Protein 3AV3 (pdb70)

Sequence (184 aa):
HKRLAVFASGSGTNFQAIVDAAKRGDLPARVALLVCDRPGAKVIERAARENVPAFVFSPKDYPSKAAFESEILRELKGRQIDWIALAGYRLIGPTLLSAYEGKIVNIHPSLLPAFPGKDAIGQAYRAGVSETGVTVHYVDEEGGDDTTGPVIAQRVVPIVPGEPIEALEERIHQVEHELYPTVLRLLG

Foldseek 3Di:
DAEEEEEAEALCPLVVLQLVCVVVPNAPYHHAEYEYQHPPHNNVVVCVVSVHHYDYHHCVVAPDLLGVVVVVVVVCVVSPHQAYEYEHHPDDDPSVCVVRPVRYKYKDQFDPVPQDDPPSLVVCVVVPDQKTWMWIAHQHPDRGHGTQDIDIGTDDPPDDSVVRVVRRSVVSSVPPNNSNSCPD

Organism: Geobacillus kaustophilus (strain HTA426) (NCBI:txid235909)

Radius of gyration: 16.19 Å; Cα contacts (8 Å, |Δi|>4): 359; chains: 1; bounding box: 44×38×38 Å

Secondary structure (DSSP, 8-state):
--EEEEE--SS-HHHHHHHHHHHTT---SEEEEEEESSTT-HHHHHHHHTT--EEE--GGGSSSHHHHHHHHHHHHHHTT--EEEES------HHHHHHTTT-EEEEESS-TTSS-STTHHHHHHHHT-SEEEEEEEE------SPEEEEEEEE--TT--HHHHHHHHHHHHHHHHHHHH----

Structure (mmCIF, N/CA/C/O backbone):
data_3AV3
#
_entry.id   3AV3
#
_cell.length_a   51.861
_cell.length_b   117.408
_cell.length_c   67.251
_cell.angle_alpha   90.00
_cell.angle_beta   90.00
_cell.angle_gamma   90.00
#
_symmetry.space_group_name_H-M   'C 2 2 21'
#
loop_
_entity.id
_entity.type
_entity.pdbx_description
1 polymer 'Phosphoribosylglycinamide formyltransferase'
2 non-polymer 'MAGNESIUM ION'
3 water water
#
loop_
_atom_site.group_PDB
_atom_site.id
_atom_site.type_symbol
_atom_site.label_atom_id
_atom_site.label_alt_id
_atom_site.label_comp_id
_atom_site.label_asym_id
_atom_site.label_entity_id
_atom_site.label_seq_id
_atom_site.pdbx_PDB_ins_code
_atom_site.Cartn_x
_atom_site.Cartn_y
_atom_site.Cartn_z
_atom_site.occupancy
_atom_site.B_iso_or_equiv
_atom_site.auth_seq_id
_atom_site.auth_comp_id
_atom_site.auth_asym_id
_atom_site.auth_atom_id
_atom_site.pdbx_PDB_model_num
ATOM 1 N N . HIS A 1 2 ? 55.311 55.998 19.992 1.00 40.72 0 HIS A N 1
ATOM 2 C CA . HIS A 1 2 ? 54.913 54.561 20.029 1.00 40.10 0 HIS A CA 1
ATOM 3 C C . HIS A 1 2 ? 53.603 54.337 20.776 1.00 37.66 0 HIS A C 1
ATOM 4 O O . HIS A 1 2 ? 53.585 54.212 22.000 1.00 38.04 0 HIS A O 1
ATOM 19 N N . LYS A 1 4 ? 50.531 52.702 22.498 1.00 21.44 2 LYS A N 1
ATOM 20 C CA . LYS A 1 4 ? 50.466 51.465 23.274 1.00 17.83 2 LYS A CA 1
ATOM 21 C C . LYS A 1 4 ? 49.566 50.447 22.580 1.00 14.45 2 LYS A C 1
ATOM 22 O O . LYS A 1 4 ? 48.540 50.808 22.001 1.00 14.87 2 LYS A O 1
ATOM 28 N N . ARG A 1 5 ? 49.959 49.177 22.637 1.00 13.19 3 ARG A N 1
ATOM 29 C CA . ARG A 1 5 ? 49.185 48.110 22.016 1.00 10.17 3 ARG A CA 1
ATOM 30 C C . ARG A 1 5 ? 48.443 47.332 23.096 1.00 9.68 3 ARG A C 1
ATOM 31 O O . ARG A 1 5 ? 49.043 46.813 24.035 1.00 10.85 3 ARG A O 1
ATOM 39 N N . LEU A 1 6 ? 47.124 47.272 22.948 1.00 10.93 4 LEU A N 1
ATOM 40 C CA . LEU A 1 6 ? 46.250 46.623 23.918 1.00 10.16 4 LEU A CA 1
ATOM 41 C C . LEU A 1 6 ? 45.671 45.283 23.497 1.00 8.69 4 LEU A C 1
ATOM 42 O O . LEU A 1 6 ? 45.207 45.124 22.371 1.00 10.75 4 LEU A O 1
ATOM 47 N N . ALA A 1 7 ? 45.683 44.330 24.424 1.00 9.38 5 ALA A N 1
ATOM 48 C CA . ALA A 1 7 ? 45.089 43.022 24.194 1.00 8.04 5 ALA A CA 1
ATOM 49 C C . ALA A 1 7 ? 43.878 43.005 25.123 1.00 10.38 5 ALA A C 1
ATOM 50 O O . ALA A 1 7 ? 43.981 43.383 26.293 1.00 11.66 5 ALA A O 1
ATOM 52 N N . VAL A 1 8 ? 42.731 42.604 24.592 1.00 8.40 6 VAL A N 1
ATOM 53 C CA . VAL A 1 8 ? 41.508 42.530 25.379 1.00 9.55 6 VAL A CA 1
ATOM 54 C C . VAL A 1 8 ? 41.169 41.058 25.575 1.00 9.29 6 VAL A C 1
ATOM 55 O O . VAL A 1 8 ? 41.100 40.305 24.605 1.00 10.52 6 VAL A O 1
ATOM 59 N N . PHE A 1 9 ? 40.988 40.649 26.829 1.00 8.86 7 PHE A N 1
ATOM 60 C CA . PHE A 1 9 ? 40.635 39.265 27.162 1.00 9.83 7 PHE A CA 1
ATOM 61 C C . PHE A 1 9 ? 39.124 39.252 27.388 1.00 10.87 7 PHE A C 1
ATOM 62 O O . PHE A 1 9 ? 38.625 40.022 28.204 1.00 12.26 7 PHE A O 1
ATOM 70 N N . ALA A 1 10 ? 38.401 38.391 26.674 1.00 9.95 8 ALA A N 1
ATOM 71 C CA . ALA A 1 10 ? 36.945 38.315 26.823 1.00 10.88 8 ALA A CA 1
ATOM 72 C C . ALA A 1 10 ? 36.441 36.901 26.557 1.00 12.02 8 ALA A C 1
ATOM 73 O O . ALA A 1 10 ? 36.976 36.197 25.701 1.00 11.67 8 ALA A O 1
ATOM 75 N N . SER A 1 11 ? 35.392 36.499 27.272 1.00 11.68 9 SER A N 1
ATOM 76 C CA . SER A 1 11 ? 34.851 35.148 27.138 1.00 13.84 9 SER A CA 1
ATOM 77 C C . SER A 1 11 ? 33.417 35.058 26.631 1.00 13.66 9 SER A C 1
ATOM 78 O O . SER A 1 11 ? 32.938 33.959 26.344 1.00 17.61 9 SER A O 1
ATOM 81 N N . GLY A 1 12 ? 32.727 36.189 26.518 1.00 13.24 10 GLY A N 1
ATOM 82 C CA . GLY A 1 12 ? 31.334 36.130 26.096 1.00 14.09 10 GLY A CA 1
ATOM 83 C C . GLY A 1 12 ? 30.840 36.926 24.903 1.00 14.75 10 GLY A C 1
ATOM 84 O O . GLY A 1 12 ? 31.442 36.910 23.830 1.00 14.90 10 GLY A O 1
ATOM 85 N N . SER A 1 13 ? 29.718 37.613 25.106 1.00 14.99 11 SER A N 1
ATOM 86 C CA . SER A 1 13 ? 29.069 38.418 24.072 1.00 16.61 11 SER A CA 1
ATOM 87 C C . SER A 1 13 ? 29.980 39.467 23.448 1.00 15.75 11 SER A C 1
ATOM 88 O O . SER A 1 13 ? 29.800 39.838 22.286 1.00 15.36 11 SER A O 1
ATOM 91 N N . GLY A 1 14 ? 30.943 39.949 24.230 1.00 15.15 12 GLY A N 1
ATOM 92 C CA . GLY A 1 14 ? 31.885 40.936 23.734 1.00 14.61 12 GLY A CA 1
ATOM 93 C C . GLY A 1 14 ? 31.392 42.369 23.637 1.00 13.99 12 GLY A C 1
ATOM 94 O O . GLY A 1 14 ? 31.929 43.150 22.856 1.00 12.37 12 GLY A O 1
ATOM 95 N N . THR A 1 15 ? 30.386 42.738 24.423 1.00 14.14 13 THR A N 1
ATOM 96 C CA . THR A 1 15 ? 29.886 44.104 24.349 1.00 14.34 13 THR A CA 1
ATOM 97 C C . THR A 1 15 ? 30.906 45.126 24.844 1.00 13.81 13 THR A C 1
ATOM 98 O O . THR A 1 15 ? 30.991 46.228 24.303 1.00 12.83 13 THR A O 1
ATOM 102 N N . ASN A 1 16 ? 31.681 44.775 25.866 1.00 14.66 14 ASN A N 1
ATOM 103 C CA . ASN A 1 16 ? 32.695 45.702 26.360 1.00 14.71 14 ASN A CA 1
ATOM 104 C C . ASN A 1 16 ? 33.809 45.815 25.323 1.00 13.60 14 ASN A C 1
ATOM 105 O O . ASN A 1 16 ? 34.360 46.894 25.101 1.00 13.10 14 ASN A O 1
ATOM 110 N N . PHE A 1 17 ? 34.135 44.696 24.686 1.00 13.15 15 PHE A N 1
ATOM 111 C CA . PHE A 1 17 ? 35.155 44.685 23.639 1.00 13.40 15 PHE A CA 1
ATOM 112 C C . PHE A 1 17 ? 34.704 45.641 22.531 1.00 12.02 15 PHE A C 1
ATOM 113 O O . PHE A 1 17 ? 35.483 46.449 22.027 1.00 11.69 15 PHE A O 1
ATOM 121 N N . GLN A 1 18 ? 33.430 45.553 22.165 1.00 12.51 16 GLN A N 1
ATOM 122 C CA . GLN A 1 18 ? 32.888 46.407 21.118 1.00 13.60 16 GLN A CA 1
ATOM 123 C C . GLN A 1 18 ? 33.003 47.885 21.483 1.00 13.72 16 GLN A C 1
ATOM 124 O O . GLN A 1 18 ? 33.369 48.709 20.647 1.00 15.25 16 GLN A O 1
ATOM 130 N N . ALA A 1 19 ? 32.686 48.222 22.731 1.00 13.10 17 ALA A N 1
ATOM 131 C CA . ALA A 1 19 ? 32.756 49.610 23.177 1.00 13.40 17 ALA A CA 1
ATOM 132 C C . ALA A 1 19 ? 34.169 50.160 23.041 1.00 12.76 17 ALA A C 1
ATOM 133 O O . ALA A 1 19 ? 34.361 51.315 22.667 1.00 13.43 17 ALA A O 1
ATOM 135 N N . ILE A 1 20 ? 35.156 49.324 23.347 1.00 12.33 18 ILE A N 1
ATOM 136 C CA . ILE A 1 20 ? 36.550 49.725 23.258 1.00 11.74 18 ILE A CA 1
ATOM 137 C C . ILE A 1 20 ? 36.940 49.913 21.794 1.00 12.96 18 ILE A C 1
ATOM 138 O O . ILE A 1 20 ? 37.581 50.898 21.439 1.00 14.08 18 ILE A O 1
ATOM 143 N N . VAL A 1 21 ? 36.528 48.975 20.946 1.00 14.46 19 VAL A N 1
ATOM 144 C CA . VAL A 1 21 ? 36.823 49.059 19.520 1.00 16.41 19 VAL A CA 1
ATOM 145 C C . VAL A 1 21 ? 36.158 50.287 18.901 1.00 15.99 19 VAL A C 1
ATOM 146 O O . VAL A 1 21 ? 36.774 50.997 18.103 1.00 17.75 19 VAL A O 1
ATOM 150 N N . ASP A 1 22 ? 34.903 50.541 19.270 1.00 16.36 20 ASP A N 1
ATOM 151 C CA . ASP A 1 22 ? 34.182 51.692 18.734 1.00 17.49 20 ASP A CA 1
ATOM 152 C C . ASP A 1 22 ? 34.851 53.010 19.109 1.00 17.86 20 ASP A C 1
ATOM 153 O O . ASP A 1 22 ? 34.913 53.934 18.299 1.00 18.50 20 ASP A O 1
ATOM 158 N N . ALA A 1 23 ? 35.351 53.095 20.338 1.00 16.98 21 ALA A N 1
ATOM 159 C CA . ALA A 1 23 ? 36.010 54.313 20.800 1.00 16.53 21 ALA A CA 1
ATOM 160 C C . ALA A 1 23 ? 37.281 54.565 19.997 1.00 17.10 21 ALA A C 1
ATOM 161 O O . ALA A 1 23 ? 37.570 55.699 19.617 1.00 17.37 21 ALA A O 1
ATOM 163 N N . ALA A 1 24 ? 38.038 53.505 19.737 1.00 17.23 22 ALA A N 1
ATOM 164 C CA . ALA A 1 24 ? 39.266 53.635 18.967 1.00 19.21 22 ALA A CA 1
ATOM 165 C C . ALA A 1 24 ? 38.929 54.058 17.543 1.00 20.02 22 ALA A C 1
ATOM 166 O O . ALA A 1 24 ? 39.593 54.919 16.966 1.00 20.13 22 ALA A O 1
ATOM 168 N N . LYS A 1 25 ? 37.884 53.454 16.986 1.00 21.22 23 LYS A N 1
ATOM 169 C CA . LYS A 1 25 ? 37.459 53.755 15.623 1.00 23.80 23 LYS A CA 1
ATOM 170 C C . LYS A 1 25 ? 37.051 55.208 15.415 1.00 24.57 23 LYS A C 1
ATOM 171 O O . LYS A 1 25 ? 37.321 55.783 14.360 1.00 24.85 23 LYS A O 1
ATOM 177 N N . ARG A 1 26 ? 36.404 55.807 16.410 1.00 23.01 24 ARG A N 1
ATOM 178 C CA . ARG A 1 26 ? 35.976 57.193 16.275 1.00 23.75 24 ARG A CA 1
ATOM 179 C C . ARG A 1 26 ? 37.069 58.185 16.666 1.00 23.16 24 ARG A C 1
ATOM 180 O O . ARG A 1 26 ? 36.840 59.395 16.693 1.00 24.14 24 ARG A O 1
ATOM 188 N N . GLY A 1 27 ? 38.254 57.663 16.964 1.00 22.27 25 GLY A N 1
ATOM 189 C CA . GLY A 1 27 ? 39.378 58.508 17.325 1.00 22.30 25 GLY A CA 1
ATOM 190 C C . GLY A 1 27 ? 39.448 58.951 18.773 1.00 22.06 25 GLY A C 1
ATOM 191 O O . GLY A 1 27 ? 40.127 59.932 19.088 1.00 21.51 25 GLY A O 1
ATOM 192 N N . ASP A 1 28 ? 38.763 58.234 19.658 1.00 19.93 26 ASP A N 1
ATOM 193 C CA . ASP A 1 28 ? 38.766 58.589 21.073 1.00 20.55 26 ASP A CA 1
ATOM 194 C C . ASP A 1 28 ? 39.607 57.658 21.946 1.00 21.30 26 ASP A C 1
ATOM 195 O O . ASP A 1 28 ? 39.512 57.699 23.172 1.00 21.73 26 ASP A O 1
ATOM 200 N N . LEU A 1 29 ? 40.431 56.821 21.321 1.00 21.74 27 LEU A N 1
ATOM 201 C CA . LEU A 1 29 ? 41.290 55.906 22.071 1.00 23.33 27 LEU A CA 1
ATOM 202 C C . LEU A 1 29 ? 42.679 55.875 21.447 1.00 23.94 27 LEU A C 1
ATOM 203 O O . LEU A 1 29 ? 42.912 55.171 20.468 1.00 24.92 27 LEU A O 1
ATOM 208 N N . PRO A 1 30 ? 43.621 56.644 22.015 1.00 23.74 28 PRO A N 1
ATOM 209 C CA . PRO A 1 30 ? 45.006 56.739 21.544 1.00 24.38 28 PRO A CA 1
ATOM 210 C C . PRO A 1 30 ? 45.828 55.471 21.751 1.00 23.00 28 PRO A C 1
ATOM 211 O O . PRO A 1 30 ? 46.986 55.534 22.159 1.00 25.00 28 PRO A O 1
ATOM 215 N N . ALA A 1 31 ? 45.221 54.324 21.471 1.00 21.37 29 ALA A N 1
ATOM 216 C CA . ALA A 1 31 ? 45.898 53.042 21.611 1.00 18.76 29 ALA A CA 1
ATOM 217 C C . ALA A 1 31 ? 45.390 52.098 20.532 1.00 16.73 29 ALA A C 1
ATOM 218 O O . ALA A 1 31 ? 44.322 52.309 19.959 1.00 18.26 29 ALA A O 1
ATOM 220 N N . ARG A 1 32 ? 46.161 51.056 20.252 1.00 14.74 30 ARG A N 1
ATOM 221 C CA . ARG A 1 32 ? 45.782 50.088 19.231 1.00 13.57 30 ARG A CA 1
ATOM 222 C C . ARG A 1 32 ? 45.121 48.878 19.872 1.00 12.59 30 ARG A C 1
ATOM 223 O O . ARG A 1 32 ? 45.701 48.260 20.760 1.00 14.00 30 ARG A O 1
ATOM 231 N N . VAL A 1 33 ? 43.901 48.556 19.452 1.00 12.93 31 VAL A N 1
ATOM 232 C CA . VAL A 1 33 ? 43.241 47.360 19.966 1.00 12.96 31 VAL A CA 1
ATOM 233 C C . VAL A 1 33 ? 43.894 46.322 19.066 1.00 13.61 31 VAL A C 1
ATOM 234 O O . VAL A 1 33 ? 43.448 46.067 17.945 1.00 14.52 31 VAL A O 1
ATOM 238 N N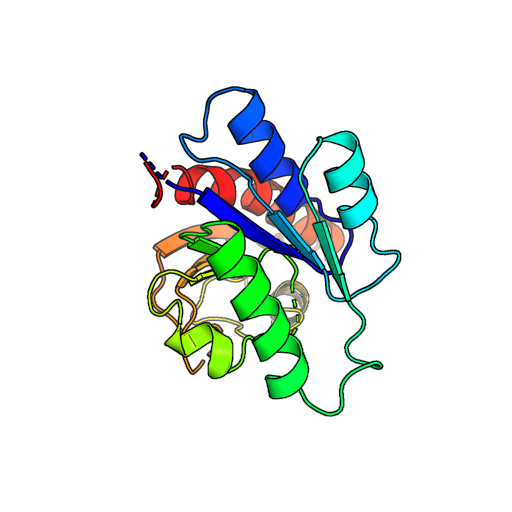 . ALA A 1 34 ? 44.975 45.746 19.573 1.00 12.45 32 ALA A N 1
ATOM 239 C CA . ALA A 1 34 ? 45.791 44.806 18.816 1.00 11.17 32 ALA A CA 1
ATOM 240 C C . ALA A 1 34 ? 45.473 43.326 18.898 1.00 10.79 32 ALA A C 1
ATOM 241 O O . ALA A 1 34 ? 45.918 42.549 18.045 1.00 10.98 32 ALA A O 1
ATOM 243 N N . LEU A 1 35 ? 44.712 42.918 19.903 1.00 9.90 33 LEU A N 1
ATOM 244 C CA . LEU A 1 35 ? 44.435 41.503 20.043 1.00 9.51 33 LEU A CA 1
ATOM 245 C C . LEU A 1 35 ? 43.275 41.173 20.963 1.00 9.92 33 LEU A C 1
ATOM 246 O O . LEU A 1 35 ? 43.030 41.870 21.943 1.00 11.07 33 LEU A O 1
ATOM 251 N N . LEU A 1 36 ? 42.562 40.106 20.617 1.00 10.55 34 LEU A N 1
ATOM 252 C CA . LEU A 1 36 ? 41.479 39.589 21.439 1.00 10.82 34 LEU A CA 1
ATOM 253 C C . LEU A 1 36 ? 41.954 38.213 21.876 1.00 10.64 34 LEU A C 1
ATOM 254 O O . LEU A 1 36 ? 42.380 37.412 21.044 1.00 12.26 34 LEU A O 1
ATOM 259 N N . VAL A 1 37 ? 41.919 37.956 23.178 1.00 9.27 35 VAL A N 1
ATOM 260 C CA . VAL A 1 37 ? 42.278 36.645 23.701 1.00 9.63 35 VAL A CA 1
ATOM 261 C C . VAL A 1 37 ? 40.958 36.100 24.224 1.00 10.49 35 VAL A C 1
ATOM 262 O O . VAL A 1 37 ? 40.307 36.732 25.053 1.00 10.22 35 VAL A O 1
ATOM 266 N N . CYS A 1 38 ? 40.553 34.941 23.721 1.00 9.33 36 CYS A N 1
ATOM 267 C CA . CYS A 1 38 ? 39.287 34.351 24.134 1.00 10.89 36 CYS A CA 1
ATOM 268 C C . CYS A 1 38 ? 39.477 32.890 24.503 1.00 12.33 36 CYS A C 1
ATOM 269 O O . CYS A 1 38 ? 40.057 32.121 23.734 1.00 10.63 36 CYS A O 1
ATOM 272 N N . ASP A 1 39 ? 38.969 32.524 25.679 1.00 11.65 37 ASP A N 1
ATOM 273 C CA . ASP A 1 39 ? 39.070 31.171 26.218 1.00 12.72 37 ASP A CA 1
ATOM 274 C C . ASP A 1 39 ? 37.822 30.334 25.974 1.00 13.21 37 ASP A C 1
ATOM 275 O O . ASP A 1 39 ? 37.664 29.259 26.560 1.00 13.77 37 ASP A O 1
ATOM 280 N N . ARG A 1 40 ? 36.931 30.822 25.122 1.00 14.03 38 ARG A N 1
ATOM 281 C CA . ARG A 1 40 ? 35.704 30.090 24.846 1.00 15.13 38 ARG A CA 1
ATOM 282 C C . ARG A 1 40 ? 35.365 30.089 23.363 1.00 15.66 38 ARG A C 1
ATOM 283 O O . ARG A 1 40 ? 34.713 31.005 22.865 1.00 14.10 38 ARG A O 1
ATOM 291 N N . PRO A 1 41 ? 35.824 29.064 22.631 1.00 15.42 39 PRO A N 1
ATOM 292 C CA . PRO A 1 41 ? 35.527 28.997 21.199 1.00 17.25 39 PRO A CA 1
ATOM 293 C C . PRO A 1 41 ? 34.020 29.119 20.987 1.00 17.96 39 PRO A C 1
ATOM 294 O O . PRO A 1 41 ? 33.235 28.567 21.755 1.00 19.23 39 PRO A O 1
ATOM 298 N N . GLY A 1 42 ? 33.619 29.856 19.960 1.00 19.21 40 GLY A N 1
ATOM 299 C CA . GLY A 1 42 ? 32.203 30.021 19.697 1.00 20.50 40 GLY A CA 1
ATOM 300 C C . GLY A 1 42 ? 31.616 31.267 20.334 1.00 18.90 40 GLY A C 1
ATOM 301 O O . GLY A 1 42 ? 30.489 31.645 20.026 1.00 19.44 40 GLY A O 1
ATOM 302 N N . ALA A 1 43 ? 32.370 31.902 21.227 1.00 16.68 41 ALA A N 1
ATOM 303 C CA . ALA A 1 43 ? 31.903 33.117 21.884 1.00 15.45 41 ALA A CA 1
ATOM 304 C C . ALA A 1 43 ? 31.658 34.181 20.825 1.00 15.02 41 ALA A C 1
ATOM 305 O O . ALA A 1 43 ? 32.422 34.301 19.868 1.00 15.30 41 ALA A O 1
ATOM 307 N N . LYS A 1 44 ? 30.596 34.962 21.003 1.00 15.08 42 LYS A N 1
ATOM 308 C CA . LYS A 1 44 ? 30.253 36.002 20.042 1.00 15.60 42 LYS A CA 1
ATOM 309 C C . LYS A 1 44 ? 31.338 37.059 19.872 1.00 14.48 42 LYS A C 1
ATOM 310 O O . LYS A 1 44 ? 31.456 37.667 18.807 1.00 12.39 42 LYS A O 1
ATOM 316 N N . VAL A 1 45 ? 32.131 37.283 20.915 1.00 12.47 43 VAL A N 1
ATOM 317 C CA . VAL A 1 45 ? 33.186 38.288 20.832 1.00 11.60 43 VAL A CA 1
ATOM 318 C C . VAL A 1 45 ? 34.195 37.950 19.734 1.00 11.43 43 VAL A C 1
ATOM 319 O O . VAL A 1 45 ? 34.839 38.838 19.182 1.00 12.82 43 VAL A O 1
ATOM 323 N N . ILE A 1 46 ? 34.321 36.668 19.406 1.00 11.82 44 ILE A N 1
ATOM 324 C CA . ILE A 1 46 ? 35.254 36.253 18.362 1.00 13.01 44 ILE A CA 1
ATOM 325 C C . ILE A 1 46 ? 34.792 36.796 17.011 1.00 13.58 44 ILE A C 1
ATOM 326 O O . ILE A 1 46 ? 35.600 37.274 16.212 1.00 13.17 44 ILE A O 1
ATOM 331 N N . GLU A 1 47 ? 33.486 36.732 16.769 1.00 14.76 45 GLU A N 1
ATOM 332 C CA . GLU A 1 47 ? 32.908 37.229 15.527 1.00 16.71 45 GLU A CA 1
ATOM 333 C C . GLU A 1 47 ? 33.104 38.738 15.436 1.00 15.39 45 GLU A C 1
ATOM 334 O O . GLU A 1 47 ? 33.328 39.278 14.353 1.00 14.28 45 GLU A O 1
ATOM 340 N N . ARG A 1 48 ? 33.017 39.417 16.577 1.00 14.55 46 ARG A N 1
ATOM 341 C CA . ARG A 1 48 ? 33.201 40.862 16.611 1.00 13.67 46 ARG A CA 1
ATOM 342 C C . ARG A 1 48 ? 34.617 41.218 16.188 1.00 14.35 46 ARG A C 1
ATOM 343 O O . ARG A 1 48 ? 34.822 42.122 15.380 1.00 13.48 46 ARG A O 1
ATOM 351 N N . ALA A 1 49 ? 35.597 40.510 16.742 1.00 13.31 47 ALA A N 1
ATOM 352 C CA . ALA A 1 49 ? 36.990 40.766 16.400 1.00 11.90 47 ALA A CA 1
ATOM 353 C C . ALA A 1 49 ? 37.203 40.605 14.898 1.00 13.48 47 ALA A C 1
ATOM 354 O O . ALA A 1 49 ? 37.854 41.434 14.267 1.00 14.16 47 ALA A O 1
ATOM 356 N N . ALA A 1 50 ? 36.649 39.538 14.332 1.00 14.87 48 ALA A N 1
ATOM 357 C CA . ALA A 1 50 ? 36.787 39.274 12.901 1.00 15.54 48 ALA A CA 1
ATOM 358 C C . ALA A 1 50 ? 36.190 40.411 12.076 1.00 17.16 48 ALA A C 1
ATOM 359 O O . ALA A 1 50 ? 36.794 40.878 11.111 1.00 18.22 48 ALA A O 1
ATOM 361 N N . ARG A 1 51 ? 35.001 40.857 12.465 1.00 17.47 49 ARG A N 1
ATOM 362 C CA . ARG A 1 51 ? 34.333 41.939 11.753 1.00 19.74 49 ARG A CA 1
ATOM 363 C C . ARG A 1 51 ? 35.117 43.242 11.869 1.00 18.07 49 ARG A C 1
ATOM 364 O O . ARG A 1 51 ? 35.169 44.033 10.925 1.00 18.11 49 ARG A O 1
ATOM 372 N N . GLU A 1 52 ? 35.734 43.455 13.028 1.00 15.59 50 GLU A N 1
ATOM 373 C CA . GLU A 1 52 ? 36.492 44.678 13.284 1.00 15.67 50 GLU A CA 1
ATOM 374 C C . GLU A 1 52 ? 37.966 44.595 12.886 1.00 14.11 50 GLU A C 1
ATOM 375 O O . GLU A 1 52 ? 38.736 45.521 13.142 1.00 14.64 50 GLU A O 1
ATOM 381 N N . ASN A 1 53 ? 38.350 43.487 12.262 1.00 14.79 51 ASN A N 1
ATOM 382 C CA . ASN A 1 53 ? 39.723 43.280 11.820 1.00 15.59 51 ASN A CA 1
ATOM 383 C C . ASN A 1 53 ? 40.713 43.367 12.978 1.00 14.93 51 ASN A C 1
ATOM 384 O O . ASN A 1 53 ? 41.766 43.987 12.872 1.00 16.36 51 ASN A O 1
ATOM 389 N N . VAL A 1 54 ? 40.349 42.746 14.094 1.00 13.19 52 VAL A N 1
ATOM 390 C CA . VAL A 1 54 ? 41.215 42.706 15.267 1.00 12.59 52 VAL A CA 1
ATOM 391 C C . VAL A 1 54 ? 41.686 41.261 15.403 1.00 11.42 52 VAL A C 1
ATOM 392 O O . VAL A 1 54 ? 40.868 40.349 15.535 1.00 10.69 52 VAL A O 1
ATOM 396 N N . PRO A 1 55 ? 43.011 41.030 15.363 1.00 10.96 53 PRO A N 1
ATOM 397 C CA . PRO A 1 55 ? 43.533 39.666 15.487 1.00 11.72 53 PRO A CA 1
ATOM 398 C C . PRO A 1 55 ? 43.002 38.992 16.741 1.00 11.82 53 PRO A C 1
ATOM 399 O O . PRO A 1 55 ? 42.784 39.648 17.762 1.00 10.92 53 PRO A O 1
ATOM 403 N N . ALA A 1 56 ? 42.799 37.684 16.670 1.00 11.64 54 ALA A N 1
ATOM 404 C CA . ALA A 1 56 ? 42.299 36.958 17.825 1.00 12.40 54 ALA A CA 1
ATOM 405 C C . ALA A 1 56 ? 43.064 35.676 18.10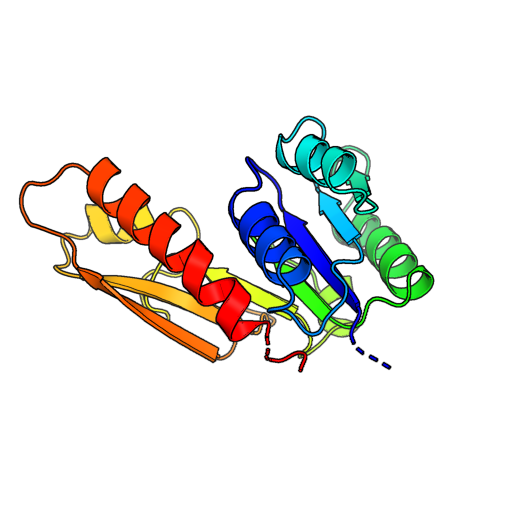3 1.00 12.84 54 ALA A C 1
ATOM 406 O O . ALA A 1 56 ? 43.456 34.956 17.183 1.00 12.96 54 ALA A O 1
ATOM 408 N N . PHE A 1 57 ? 43.295 35.412 19.384 1.00 11.19 55 PHE A N 1
ATOM 409 C CA . PHE A 1 57 ? 43.950 34.184 19.804 1.00 10.57 55 PHE A CA 1
ATOM 410 C C . PHE A 1 57 ? 42.860 33.481 20.589 1.00 11.54 55 PHE A C 1
ATOM 411 O O . PHE A 1 57 ? 42.475 33.924 21.677 1.00 10.82 55 PHE A O 1
ATOM 419 N N . VAL A 1 58 ? 42.343 32.403 20.013 1.00 11.64 56 VAL A N 1
ATOM 420 C CA . VAL A 1 58 ? 41.270 31.637 20.628 1.00 12.13 56 VAL A CA 1
ATOM 421 C C . VAL A 1 58 ? 41.787 30.272 21.047 1.00 12.10 56 VAL A C 1
ATOM 422 O O . VAL A 1 58 ? 42.447 29.583 20.271 1.00 14.41 56 VAL A O 1
ATOM 426 N N . PHE A 1 59 ? 41.479 29.881 22.276 1.00 12.26 57 PHE A N 1
ATOM 427 C CA . PHE A 1 59 ? 41.926 28.595 22.782 1.00 12.02 57 PHE A CA 1
ATOM 428 C C . PHE A 1 59 ? 40.893 28.011 23.726 1.00 11.44 57 PHE A C 1
ATOM 429 O O . PHE A 1 59 ? 40.015 28.715 24.224 1.00 12.90 57 PHE A O 1
ATOM 437 N N . SER A 1 60 ? 41.011 26.712 23.962 1.00 13.86 58 SER A N 1
ATOM 438 C CA . SER A 1 60 ? 40.126 26.016 24.880 1.00 14.26 58 SER A CA 1
ATOM 439 C C . SER A 1 60 ? 40.985 25.496 26.021 1.00 14.67 58 SER A C 1
ATOM 440 O O . SER A 1 60 ? 41.980 24.811 25.791 1.00 12.58 58 SER A O 1
ATOM 443 N N . PRO A 1 61 ? 40.627 25.834 27.267 1.00 13.52 59 PRO A N 1
ATOM 444 C CA . PRO A 1 61 ? 41.399 25.367 28.418 1.00 14.02 59 PRO A CA 1
ATOM 445 C C . PRO A 1 61 ? 41.469 23.842 28.444 1.00 14.73 59 PRO A C 1
ATOM 446 O O . PRO A 1 61 ? 42.389 23.265 29.027 1.00 15.88 59 PRO A O 1
ATOM 450 N N . LYS A 1 62 ? 40.496 23.199 27.799 1.00 14.74 60 LYS A N 1
ATOM 451 C CA . LYS A 1 62 ? 40.427 21.740 27.747 1.00 15.48 60 LYS A CA 1
ATOM 452 C C . LYS A 1 62 ? 41.563 21.093 26.961 1.00 14.82 60 LYS A C 1
ATOM 453 O O . LYS A 1 62 ? 41.773 19.884 27.061 1.00 14.24 60 LYS A O 1
ATOM 459 N N . ASP A 1 63 ? 42.284 21.890 26.175 1.00 14.03 61 ASP A N 1
ATOM 460 C CA . ASP A 1 63 ? 43.398 21.374 25.377 1.00 13.09 61 ASP A CA 1
ATOM 461 C C . ASP A 1 63 ? 44.730 21.528 26.099 1.00 12.85 61 ASP A C 1
ATOM 462 O O . ASP A 1 63 ? 45.786 21.281 25.518 1.00 12.54 61 ASP A O 1
ATOM 467 N N . TYR A 1 64 ? 44.676 21.943 27.360 1.00 12.35 62 TYR A N 1
ATOM 468 C CA . TYR A 1 64 ? 45.881 22.149 28.156 1.00 12.45 62 TYR A CA 1
ATOM 469 C C . TYR A 1 64 ? 45.758 21.474 29.510 1.00 13.84 62 TYR A C 1
ATOM 470 O O . TYR A 1 64 ? 44.672 21.416 30.088 1.00 14.00 62 TYR A O 1
ATOM 479 N N . PRO A 1 65 ? 46.878 20.954 30.039 1.00 12.97 63 PRO A N 1
ATOM 480 C CA . PRO A 1 65 ? 46.858 20.283 31.341 1.00 14.10 63 PRO A CA 1
ATOM 481 C C . PRO A 1 65 ? 46.759 21.224 32.536 1.00 15.70 63 PRO A C 1
ATOM 482 O O . PRO A 1 65 ? 46.374 20.806 33.628 1.00 16.19 63 PRO A O 1
ATOM 486 N N . SER A 1 66 ? 47.090 22.496 32.334 1.00 13.43 64 SER A N 1
ATOM 487 C CA . SER A 1 66 ? 47.037 23.454 33.428 1.00 13.88 64 SER A CA 1
ATOM 488 C C . SER A 1 66 ? 46.886 24.886 32.941 1.00 14.25 64 SER A C 1
ATOM 489 O O . SER A 1 66 ? 47.048 25.174 31.754 1.00 13.36 64 SER A O 1
ATOM 492 N N . LYS A 1 67 ? 46.575 25.785 33.867 1.00 14.17 65 LYS A N 1
ATOM 493 C CA . LYS A 1 67 ? 46.441 27.190 33.521 1.00 13.07 65 LYS A CA 1
ATOM 494 C C . LYS A 1 67 ? 47.813 27.700 33.097 1.00 13.40 65 LYS A C 1
ATOM 495 O O . LYS A 1 67 ? 47.931 28.483 32.156 1.00 14.28 65 LYS A O 1
ATOM 501 N N . ALA A 1 68 ? 48.854 27.246 33.788 1.00 13.10 66 ALA A N 1
ATOM 502 C CA . ALA A 1 68 ? 50.212 27.665 33.458 1.00 14.13 66 ALA A CA 1
ATOM 503 C C . ALA A 1 68 ? 50.530 27.278 32.016 1.00 14.12 66 ALA A C 1
ATOM 504 O O . ALA A 1 68 ? 51.182 28.028 31.285 1.00 13.09 66 ALA A O 1
ATOM 506 N N . ALA A 1 69 ? 50.057 26.104 31.613 1.00 13.97 67 ALA A N 1
ATOM 507 C CA . ALA A 1 69 ? 50.301 25.616 30.264 1.00 13.57 67 ALA A CA 1
ATOM 508 C C . ALA A 1 69 ? 49.699 26.537 29.210 1.00 13.42 67 ALA A C 1
ATOM 509 O O . ALA A 1 69 ? 50.380 26.899 28.252 1.00 11.95 67 ALA A O 1
ATOM 511 N N . PHE A 1 70 ? 48.434 26.929 29.357 1.00 11.52 68 PHE A N 1
ATOM 512 C CA . PHE A 1 70 ? 47.897 27.812 28.335 1.00 11.27 68 PHE A CA 1
ATOM 513 C C . PHE A 1 70 ? 48.353 29.260 28.491 1.00 11.17 68 PHE A C 1
ATOM 514 O O . PHE A 1 70 ? 48.496 29.968 27.497 1.00 11.45 68 PHE A O 1
ATOM 522 N N . GLU A 1 71 ? 48.628 29.704 29.717 1.00 10.41 69 GLU A N 1
ATOM 523 C CA . GLU A 1 71 ? 49.096 31.076 29.872 1.00 10.24 69 GLU A CA 1
ATOM 524 C C . GLU A 1 71 ? 50.504 31.218 29.306 1.00 10.65 69 GLU A C 1
ATOM 525 O O . GLU A 1 71 ? 50.894 32.299 28.872 1.00 9.90 69 GLU A O 1
ATOM 531 N N . SER A 1 72 ? 51.266 30.127 29.306 1.00 11.17 70 SER A N 1
ATOM 532 C CA . SER A 1 72 ? 52.616 30.168 28.756 1.00 12.64 70 SER A CA 1
ATOM 533 C C . SER A 1 72 ? 52.522 30.457 27.263 1.00 11.53 70 SER A C 1
ATOM 534 O O . SER A 1 72 ? 53.316 31.230 26.719 1.00 12.13 70 SER A O 1
ATOM 537 N N . GLU A 1 73 ? 51.547 29.843 26.600 1.00 10.62 71 GLU A N 1
ATOM 538 C CA . GLU A 1 73 ? 51.367 30.081 25.170 1.00 9.98 71 GLU A CA 1
ATOM 539 C C . GLU A 1 73 ? 50.803 31.478 24.942 1.00 10.76 71 GLU A C 1
ATOM 540 O O . GLU A 1 73 ? 51.190 32.163 23.998 1.00 10.68 71 GLU A O 1
ATOM 546 N N . ILE A 1 74 ? 49.887 31.909 25.803 1.00 10.72 72 ILE A N 1
ATOM 547 C CA . ILE A 1 74 ? 49.322 33.244 25.660 1.00 10.16 72 ILE A CA 1
ATOM 548 C C . ILE A 1 74 ? 50.441 34.273 25.807 1.00 10.99 72 ILE A C 1
ATOM 549 O O . ILE A 1 74 ? 50.500 35.247 25.055 1.00 11.04 72 ILE A O 1
ATOM 554 N N . LEU A 1 75 ? 51.336 34.055 26.768 1.00 10.60 73 LEU A N 1
ATOM 555 C CA . LEU A 1 75 ? 52.435 34.987 26.983 1.00 11.00 73 LEU A CA 1
ATOM 556 C C . LEU A 1 75 ? 53.326 35.083 25.751 1.00 11.64 73 LEU A C 1
ATOM 557 O O . LEU A 1 75 ? 53.722 36.182 25.355 1.00 10.13 73 LEU A O 1
ATOM 562 N N . ARG A 1 76 ? 53.647 33.940 25.150 1.00 10.53 74 ARG A N 1
ATOM 563 C CA . ARG A 1 76 ? 54.477 33.949 23.949 1.00 11.59 74 ARG A CA 1
ATOM 564 C C . ARG A 1 76 ? 53.773 34.765 22.873 1.00 10.95 74 ARG A C 1
ATOM 565 O O . ARG A 1 76 ? 54.402 35.560 22.168 1.00 11.07 74 ARG A O 1
ATOM 573 N N . GLU A 1 77 ? 52.463 34.563 22.746 1.00 10.50 75 GLU A N 1
ATOM 574 C CA . GLU A 1 77 ? 51.681 35.287 21.749 1.00 10.86 75 GLU A CA 1
ATOM 575 C C . GLU A 1 77 ? 51.666 36.783 22.023 1.00 10.81 75 GLU A C 1
ATOM 576 O O . GLU A 1 77 ? 51.845 37.585 21.108 1.00 11.34 75 GLU A O 1
ATOM 582 N N . LEU A 1 78 ? 51.452 37.156 23.283 1.00 10.25 76 LEU A N 1
ATOM 583 C CA . LEU A 1 78 ? 51.417 38.566 23.664 1.00 9.42 76 LEU A CA 1
ATOM 584 C C . LEU A 1 78 ? 52.730 39.278 23.360 1.00 10.85 76 LEU A C 1
ATOM 585 O O . LEU A 1 78 ? 52.736 40.365 22.786 1.00 10.73 76 LEU A O 1
ATOM 590 N N . LYS A 1 79 ? 53.843 38.672 23.755 1.00 10.39 77 LYS A N 1
ATOM 591 C CA . LYS A 1 79 ? 55.141 39.283 23.513 1.00 10.30 77 LYS A CA 1
ATOM 592 C C . LYS A 1 79 ? 55.474 39.360 22.026 1.00 11.22 77 LYS A C 1
ATOM 593 O O . LYS A 1 79 ? 56.027 40.360 21.559 1.00 10.14 77 LYS A O 1
ATOM 599 N N . GLY A 1 80 ? 55.133 38.309 21.287 1.00 11.13 78 GLY A N 1
ATOM 600 C CA . GLY A 1 80 ? 55.410 38.291 19.859 1.00 11.72 78 GLY A CA 1
ATOM 601 C C . GLY A 1 80 ? 54.612 39.330 19.097 1.00 10.64 78 GLY A C 1
ATOM 602 O O . GLY A 1 80 ? 55.004 39.757 18.012 1.00 10.86 78 GLY A O 1
ATOM 603 N N . ARG A 1 81 ? 53.482 39.739 19.664 1.00 9.11 79 ARG A N 1
ATOM 604 C CA . ARG A 1 81 ? 52.624 40.736 19.039 1.00 8.67 79 ARG A CA 1
ATOM 605 C C . ARG A 1 81 ? 52.835 42.113 19.680 1.00 9.35 79 ARG A C 1
ATOM 606 O O . ARG A 1 81 ? 52.060 43.043 19.458 1.00 10.38 79 ARG A O 1
ATOM 614 N N . GLN A 1 82 ? 53.902 42.221 20.468 1.00 9.15 80 GLN A N 1
ATOM 615 C CA . GLN A 1 82 ? 54.274 43.457 21.145 1.00 9.29 80 GLN A CA 1
ATOM 616 C C . GLN A 1 82 ? 53.125 44.102 21.901 1.00 9.14 80 GLN A C 1
ATOM 617 O O . GLN A 1 82 ? 52.871 45.303 21.782 1.00 9.81 80 GLN A O 1
ATOM 623 N N . ILE A 1 83 ? 52.432 43.292 22.689 1.00 9.78 81 ILE A N 1
ATOM 624 C CA . ILE A 1 83 ? 51.330 43.798 23.491 1.00 10.25 81 ILE A CA 1
ATOM 625 C C . ILE A 1 83 ? 51.914 44.466 24.735 1.00 10.88 81 ILE A C 1
ATOM 626 O O . ILE A 1 83 ? 52.802 43.912 25.392 1.00 10.20 81 ILE A O 1
ATOM 631 N N . ASP A 1 84 ? 51.421 45.659 25.051 1.00 10.85 82 ASP A N 1
ATOM 632 C CA . ASP A 1 84 ? 51.901 46.406 26.211 1.00 10.51 82 ASP A CA 1
ATOM 633 C C . ASP A 1 84 ? 50.983 46.279 27.415 1.00 10.74 82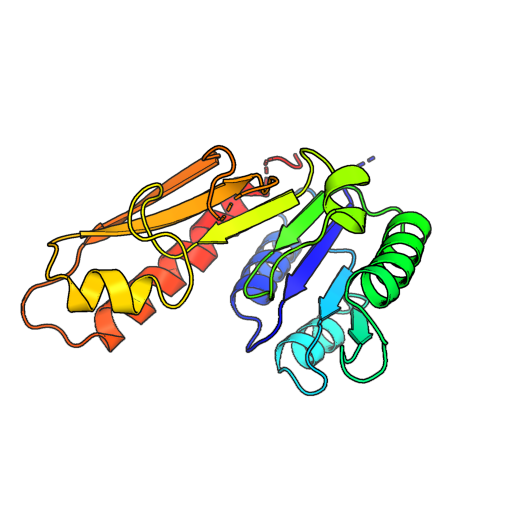 ASP A C 1
ATOM 634 O O . ASP A 1 84 ? 51.447 46.115 28.545 1.00 12.03 82 ASP A O 1
ATOM 639 N N . TRP A 1 85 ? 49.683 46.376 27.159 1.00 11.98 83 TRP A N 1
ATOM 640 C CA . TRP A 1 85 ? 48.674 46.304 28.211 1.00 10.92 83 TRP A CA 1
ATOM 641 C C . TRP A 1 85 ? 47.625 45.241 27.956 1.00 11.32 83 TRP A C 1
ATOM 642 O O . TRP A 1 85 ? 47.371 44.863 26.815 1.00 10.76 83 TRP A O 1
ATOM 653 N N . ILE A 1 86 ? 46.998 44.791 29.038 1.00 10.60 84 ILE A N 1
ATOM 654 C CA . ILE A 1 86 ? 45.942 43.793 28.969 1.00 9.87 84 ILE A CA 1
ATOM 655 C C . ILE A 1 86 ? 44.715 44.351 29.676 1.00 10.23 84 ILE A C 1
ATOM 656 O O . ILE A 1 86 ? 44.816 44.860 30.790 1.00 8.95 84 ILE A O 1
ATOM 661 N N . ALA A 1 87 ? 43.568 44.281 29.012 1.00 8.79 85 ALA A N 1
ATOM 662 C CA . ALA A 1 87 ? 42.323 44.739 29.615 1.00 9.11 85 ALA A CA 1
ATOM 663 C C . ALA A 1 87 ? 41.378 43.554 29.644 1.00 11.32 85 ALA A C 1
ATOM 664 O O . ALA A 1 87 ? 41.046 42.990 28.597 1.00 11.49 85 ALA A O 1
ATOM 666 N N . LEU A 1 88 ? 40.972 43.154 30.845 1.00 9.59 86 LE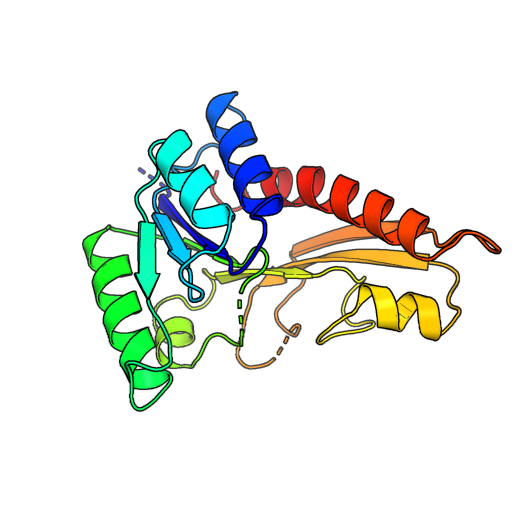U A N 1
ATOM 667 C CA . LEU A 1 88 ? 40.035 42.058 30.988 1.00 9.93 86 LEU A CA 1
ATOM 668 C C . LEU A 1 88 ? 38.666 42.702 30.851 1.00 10.55 86 LEU A C 1
ATOM 669 O O . LEU A 1 88 ? 38.356 43.682 31.538 1.00 10.49 86 LEU A O 1
ATOM 674 N N . ALA A 1 89 ? 37.863 42.168 29.940 1.00 11.20 87 ALA A N 1
ATOM 675 C CA . ALA A 1 89 ? 36.530 42.692 29.682 1.00 13.52 87 ALA A CA 1
ATOM 676 C C . ALA A 1 89 ? 35.590 41.524 29.467 1.00 14.22 87 ALA A C 1
ATOM 677 O O . ALA A 1 89 ? 35.275 41.160 28.332 1.00 17.44 87 ALA A O 1
ATOM 679 N N . GLY A 1 90 ? 35.146 40.928 30.566 1.00 14.46 88 GLY A N 1
ATOM 680 C CA . GLY A 1 90 ? 34.254 39.794 30.457 1.00 15.13 88 GLY A CA 1
ATOM 681 C C . GLY A 1 90 ? 35.016 38.488 30.367 1.00 14.36 88 GLY A C 1
ATOM 682 O O . GLY A 1 90 ? 34.489 37.496 29.865 1.00 15.11 88 GLY A O 1
ATOM 683 N N . TYR A 1 91 ? 36.265 38.497 30.830 1.00 14.94 89 TYR A N 1
ATOM 684 C CA . TYR A 1 91 ? 37.103 37.298 30.845 1.00 15.21 89 TYR A CA 1
ATOM 685 C C . TYR A 1 91 ? 36.643 36.560 32.096 1.00 16.95 89 TYR A C 1
ATOM 686 O O . TYR A 1 91 ? 36.809 37.059 33.212 1.00 18.59 89 TYR A O 1
ATOM 703 N N . ARG A 1 93 ? 37.655 33.964 33.980 1.00 18.90 91 ARG A N 1
ATOM 704 C CA . ARG A 1 93 ? 38.546 33.131 34.774 1.00 19.52 91 ARG A CA 1
ATOM 705 C C . ARG A 1 93 ? 39.667 34.012 35.296 1.00 18.54 91 ARG A C 1
ATOM 706 O O . ARG A 1 93 ? 39.883 35.119 34.797 1.00 17.95 91 ARG A O 1
ATOM 714 N N . LEU A 1 94 ? 40.359 33.535 36.322 1.00 18.47 92 LEU A N 1
ATOM 715 C CA . LEU A 1 94 ? 41.436 34.298 36.929 1.00 19.07 92 LEU A CA 1
ATOM 716 C C . LEU A 1 94 ? 42.729 34.248 36.137 1.00 17.01 92 LEU A C 1
ATOM 717 O O . LEU A 1 94 ? 43.062 33.232 35.528 1.00 17.48 92 LEU A O 1
ATOM 722 N N . ILE A 1 95 ? 43.441 35.369 36.141 1.00 17.45 93 ILE A N 1
ATOM 723 C CA . ILE A 1 95 ? 44.728 35.474 35.469 1.00 15.83 93 ILE A CA 1
ATOM 724 C C . ILE A 1 95 ? 45.728 34.849 36.433 1.00 16.73 93 ILE A C 1
ATOM 725 O O . ILE A 1 95 ? 45.758 35.199 37.617 1.00 16.62 93 ILE A O 1
ATOM 730 N N . GLY A 1 96 ? 46.537 33.923 35.927 1.00 14.83 94 GLY A N 1
ATOM 731 C CA . GLY A 1 96 ? 47.509 33.246 36.768 1.00 15.22 94 GLY A CA 1
ATOM 732 C C . GLY A 1 96 ? 48.838 33.961 36.911 1.00 14.79 94 GLY A C 1
ATOM 733 O O . GLY A 1 96 ? 49.069 34.992 36.275 1.00 13.54 94 GLY A O 1
ATOM 734 N N . PRO A 1 97 ? 49.741 33.431 37.751 1.00 16.34 95 PRO A N 1
ATOM 735 C CA . PRO A 1 97 ? 51.062 34.021 37.983 1.00 16.55 95 PRO A CA 1
ATOM 736 C C . PRO A 1 97 ? 51.910 34.188 36.724 1.00 17.33 95 PRO A C 1
ATOM 737 O O . PRO A 1 97 ? 52.709 35.118 36.627 1.00 17.42 95 PRO A O 1
ATOM 741 N N . THR A 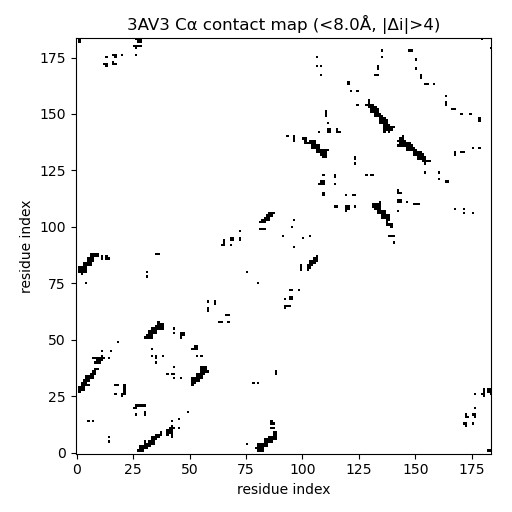1 98 ? 51.732 33.292 35.759 1.00 15.85 96 THR A N 1
ATOM 742 C CA . THR A 1 98 ? 52.492 33.373 34.517 1.00 15.58 96 THR A CA 1
ATOM 743 C C . THR A 1 98 ? 52.281 34.723 33.837 1.00 15.57 96 THR A C 1
ATOM 744 O O . THR A 1 98 ? 53.242 35.371 33.407 1.00 15.26 96 THR A O 1
ATOM 748 N N . LEU A 1 99 ? 51.027 35.154 33.742 1.00 15.20 97 LEU A N 1
ATOM 749 C CA . LEU A 1 99 ? 50.727 36.435 33.112 1.00 14.98 97 LEU A CA 1
ATOM 750 C C . LEU A 1 99 ? 50.879 37.606 34.078 1.00 14.84 97 LEU A C 1
ATOM 751 O O . LEU A 1 99 ? 51.335 38.675 33.686 1.00 16.19 97 LEU A O 1
ATOM 756 N N . LEU A 1 100 ? 50.497 37.409 35.337 1.00 16.17 98 LEU A N 1
ATOM 757 C CA . LEU A 1 100 ? 50.612 38.472 36.330 1.00 17.44 98 LEU A CA 1
ATOM 758 C C . LEU A 1 100 ? 52.052 38.961 36.446 1.00 19.34 98 LEU A C 1
ATOM 759 O O . LEU A 1 100 ? 52.301 40.158 36.553 1.00 20.73 98 LEU A O 1
ATOM 764 N N . SER A 1 101 ? 52.999 38.029 36.420 1.00 18.62 99 SER A N 1
ATOM 765 C CA . SER A 1 101 ? 54.412 38.379 36.531 1.00 19.56 99 SER A CA 1
ATOM 766 C C . SER A 1 101 ? 54.939 39.119 35.307 1.00 19.95 99 SER A C 1
ATOM 767 O O . SER A 1 101 ? 55.684 40.091 35.432 1.00 20.99 99 SER A O 1
ATOM 770 N N . ALA A 1 102 ? 54.546 38.661 34.124 1.00 17.93 100 ALA A N 1
ATOM 771 C CA . ALA A 1 102 ? 55.004 39.269 32.881 1.00 17.09 100 ALA A CA 1
ATOM 772 C C . ALA A 1 102 ? 54.402 40.642 32.611 1.00 17.55 100 ALA A C 1
ATOM 773 O O . ALA A 1 102 ? 55.037 41.498 31.992 1.00 17.12 100 ALA A O 1
ATOM 775 N N . TYR A 1 103 ? 53.174 40.849 33.075 1.00 15.70 101 TYR A N 1
ATOM 776 C CA . TYR A 1 103 ? 52.476 42.109 32.855 1.00 15.85 101 TYR A CA 1
ATOM 777 C C . TYR A 1 103 ? 52.050 42.792 34.146 1.00 18.09 101 TYR A C 1
ATOM 778 O O . TYR A 1 103 ? 50.982 43.393 34.212 1.00 17.51 101 TYR A O 1
ATOM 787 N N . GLU A 1 104 ? 52.898 42.708 35.165 1.00 20.53 102 GLU A N 1
ATOM 788 C CA . GLU A 1 104 ? 52.602 43.326 36.453 1.00 22.35 102 GLU A CA 1
ATOM 789 C C . GLU A 1 104 ? 52.380 44.827 36.295 1.00 21.02 102 GLU A C 1
ATOM 790 O O . GLU A 1 104 ? 53.219 45.530 35.735 1.00 21.15 102 GLU A O 1
ATOM 796 N N . GLY A 1 105 ? 51.242 45.310 36.789 1.00 19.21 103 GLY A N 1
ATOM 797 C CA . GLY A 1 105 ? 50.928 46.725 36.700 1.00 18.15 103 GLY A CA 1
ATOM 798 C C . GLY A 1 105 ? 50.412 47.151 35.338 1.00 17.42 103 GLY A C 1
ATOM 799 O O . GLY A 1 105 ? 50.151 48.334 35.109 1.00 17.42 103 GLY A O 1
ATOM 800 N N . LYS A 1 106 ? 50.264 46.185 34.433 1.00 15.99 104 LYS A N 1
ATOM 801 C CA . LYS A 1 106 ? 49.791 46.461 33.082 1.00 15.38 104 LYS A CA 1
ATOM 802 C C . LYS A 1 106 ? 48.527 45.677 32.748 1.00 13.82 104 LYS A C 1
ATOM 803 O O . LYS A 1 106 ? 48.170 45.533 31.580 1.00 13.25 104 LYS A O 1
ATOM 809 N N . ILE A 1 107 ? 47.859 45.156 33.773 1.00 12.45 105 ILE A N 1
ATOM 810 C CA . ILE A 1 107 ? 46.628 44.408 33.560 1.00 11.13 105 ILE A CA 1
ATOM 811 C C . ILE A 1 107 ? 45.508 45.116 34.303 1.00 11.33 105 ILE A C 1
ATOM 812 O O . ILE A 1 107 ? 45.645 45.424 35.487 1.00 11.73 105 ILE A O 1
ATOM 817 N N . VAL A 1 108 ? 44.407 45.382 33.608 1.00 10.06 106 VAL A N 1
ATOM 818 C CA . VAL A 1 108 ? 43.269 46.031 34.239 1.00 11.01 106 VAL A CA 1
ATOM 819 C C . VAL A 1 108 ? 42.021 45.199 33.989 1.00 9.85 106 VAL A C 1
ATOM 820 O O . VAL A 1 108 ? 42.001 44.335 33.110 1.00 10.48 106 VAL A O 1
ATOM 824 N N . ASN A 1 109 ? 40.990 45.457 34.781 1.00 10.77 107 ASN A N 1
ATOM 825 C CA . ASN A 1 109 ? 39.741 44.726 34.683 1.00 9.62 107 ASN A CA 1
ATOM 826 C C . ASN A 1 109 ? 38.579 45.648 35.010 1.00 9.93 107 ASN A C 1
ATOM 827 O O . ASN A 1 109 ? 38.753 46.648 35.698 1.00 10.27 107 ASN A O 1
ATOM 832 N N . ILE A 1 110 ? 37.401 45.324 34.491 1.00 8.74 108 ILE A N 1
ATOM 833 C CA . ILE A 1 110 ? 36.222 46.113 34.807 1.00 10.59 108 ILE A CA 1
ATOM 834 C C . ILE A 1 110 ? 35.317 45.172 35.600 1.00 10.92 108 ILE A C 1
ATOM 835 O O . ILE A 1 110 ? 35.093 44.023 35.212 1.00 11.62 108 ILE A O 1
ATOM 840 N N . HIS A 1 111 ? 34.816 45.660 36.725 1.00 9.98 109 HIS A N 1
ATOM 841 C CA . HIS A 1 111 ? 33.995 44.845 37.609 1.00 9.64 109 HIS A CA 1
ATOM 842 C C . HIS A 1 111 ? 32.703 45.586 37.938 1.00 10.18 109 HIS A C 1
ATOM 843 O O . HIS A 1 111 ? 32.729 46.764 38.290 1.00 9.49 109 HIS A O 1
ATOM 850 N N . PRO A 1 112 ? 31.556 44.894 37.837 1.00 11.06 110 PRO A N 1
ATOM 851 C CA . PRO A 1 112 ? 30.241 45.480 38.108 1.00 10.68 110 PRO A CA 1
ATOM 852 C C . PRO A 1 112 ? 29.814 45.696 39.560 1.00 11.69 110 PRO A C 1
ATOM 853 O O . PRO A 1 112 ? 28.739 45.259 39.965 1.00 12.26 110 PRO A O 1
ATOM 857 N N . SER A 1 113 ? 30.666 46.353 40.335 1.00 10.85 111 SER A N 1
ATOM 858 C CA . SER A 1 113 ? 30.347 46.697 41.719 1.00 11.11 111 SER A CA 1
ATOM 859 C C . SER A 1 113 ? 31.275 47.827 42.121 1.00 11.81 111 SER A C 1
ATOM 860 O O . SER A 1 113 ? 32.201 48.175 41.380 1.00 11.55 111 SER A O 1
ATOM 863 N N . LEU A 1 114 ? 31.011 48.425 43.275 1.00 10.53 112 LEU A N 1
ATOM 864 C CA . LEU A 1 114 ? 31.855 49.499 43.771 1.00 11.42 112 LEU A CA 1
ATOM 865 C C . LEU A 1 114 ? 32.861 48.871 44.722 1.00 11.33 112 LEU A C 1
ATOM 866 O O . LEU A 1 114 ? 32.681 48.895 45.939 1.00 13.67 112 LEU A O 1
ATOM 871 N N . LEU A 1 115 ? 33.915 48.289 44.158 1.00 11.00 113 LEU A N 1
ATOM 872 C CA . LEU A 1 115 ? 34.941 47.646 44.971 1.00 10.68 113 LEU A CA 1
ATOM 873 C C . LEU A 1 115 ? 35.460 48.610 46.032 1.00 11.66 113 LEU A C 1
ATOM 874 O O . LEU A 1 115 ? 35.544 49.815 45.795 1.00 13.12 113 LEU A O 1
ATOM 879 N N . PRO A 1 116 ? 35.872 48.087 47.198 1.00 11.90 114 PRO A N 1
ATOM 880 C CA . PRO A 1 116 ? 35.915 46.685 47.633 1.00 11.42 114 PRO A CA 1
ATOM 881 C C . PRO A 1 116 ? 34.598 45.967 47.928 1.00 12.33 114 PRO A C 1
ATOM 882 O O . PRO A 1 116 ? 34.605 44.835 48.409 1.00 13.05 114 PRO A O 1
ATOM 886 N N . ALA A 1 117 ? 33.476 46.614 47.652 1.00 11.94 115 ALA A N 1
ATOM 887 C CA . ALA A 1 117 ? 32.186 45.986 47.890 1.00 12.21 115 ALA A CA 1
ATOM 888 C C . ALA A 1 117 ? 31.863 44.970 46.797 1.00 12.68 115 ALA A C 1
ATOM 889 O O . ALA A 1 117 ? 32.145 45.195 45.624 1.00 11.42 115 ALA A O 1
ATOM 891 N N . PHE A 1 118 ? 31.279 43.849 47.206 1.00 10.19 116 PHE A N 1
ATOM 892 C CA . PHE A 1 118 ? 30.864 42.785 46.298 1.00 10.85 116 PHE A CA 1
ATOM 893 C C . PHE A 1 118 ? 31.873 42.286 45.274 1.00 11.28 116 PHE A C 1
ATOM 894 O O . PHE A 1 118 ? 31.615 42.309 44.067 1.00 10.28 116 PHE A O 1
ATOM 902 N N . PRO A 1 119 ? 33.039 41.824 45.739 1.00 10.79 117 PRO A N 1
ATOM 903 C CA . PRO A 1 119 ? 34.045 41.314 44.806 1.00 10.67 117 PRO A CA 1
ATOM 904 C C . PRO A 1 119 ? 33.599 39.922 44.356 1.00 10.60 117 PRO A C 1
ATOM 905 O O . PRO A 1 119 ? 32.696 39.339 44.952 1.00 12.03 117 PRO A O 1
ATOM 909 N N . GLY A 1 120 ? 34.214 39.390 43.307 1.00 9.73 118 GLY A N 1
ATOM 910 C CA . GLY A 1 120 ? 33.848 38.054 42.871 1.00 9.75 118 GLY A CA 1
ATOM 911 C C . GLY A 1 120 ? 32.800 37.963 41.783 1.00 11.34 118 GLY A C 1
ATOM 912 O O . GLY A 1 120 ? 32.342 38.969 41.247 1.00 13.24 118 GLY A O 1
ATOM 913 N N . LYS A 1 121 ? 32.402 36.730 41.486 1.00 13.53 119 LYS A N 1
ATOM 914 C CA . LYS A 1 121 ? 31.430 36.452 40.439 1.00 14.12 119 LYS A CA 1
ATOM 915 C C . LYS A 1 121 ? 30.014 36.942 40.704 1.00 13.07 119 LYS A C 1
ATOM 916 O O . LYS A 1 121 ? 29.572 37.035 41.850 1.00 13.01 119 LYS A O 1
ATOM 922 N N . ASP A 1 122 ? 29.315 37.252 39.617 1.00 11.76 120 ASP A N 1
ATOM 923 C CA . ASP A 1 122 ? 27.934 37.715 39.671 1.00 11.62 120 ASP A CA 1
ATOM 924 C C . ASP A 1 122 ? 27.735 38.852 40.671 1.00 11.84 120 ASP A C 1
ATOM 925 O O . ASP A 1 122 ? 26.814 38.809 41.487 1.00 10.60 120 ASP A O 1
ATOM 930 N N . ALA A 1 123 ? 28.584 39.875 40.593 1.00 11.50 121 ALA A N 1
ATOM 931 C CA . ALA A 1 123 ? 28.491 41.011 41.509 1.00 10.40 121 ALA A CA 1
ATOM 932 C C . ALA A 1 123 ? 27.199 41.805 41.331 1.00 10.57 121 ALA A C 1
ATOM 933 O O . ALA A 1 123 ? 26.729 42.451 42.272 1.00 10.74 121 ALA A O 1
ATOM 935 N N . ILE A 1 124 ? 26.625 41.771 40.129 1.00 9.71 122 ILE A N 1
ATOM 936 C CA . ILE A 1 124 ? 25.373 42.474 39.890 1.00 9.15 122 ILE A CA 1
ATOM 937 C C . ILE A 1 124 ? 24.306 41.762 40.715 1.00 11.20 122 ILE A C 1
ATOM 938 O O . ILE A 1 124 ? 23.529 42.398 41.425 1.00 11.47 122 ILE A O 1
ATOM 943 N N . GLY A 1 125 ? 24.293 40.435 40.621 1.00 10.00 123 GLY A N 1
ATOM 944 C CA . GLY A 1 125 ? 23.338 39.645 41.374 1.00 10.92 123 GLY A CA 1
ATOM 945 C C . GLY A 1 125 ? 23.587 39.783 42.863 1.00 10.59 123 GLY A C 1
ATOM 946 O O . GLY A 1 125 ? 22.648 39.855 43.653 1.00 10.14 123 GLY A O 1
ATOM 947 N N . GLN A 1 126 ? 24.853 39.825 43.264 1.00 8.99 124 GLN A N 1
ATOM 948 C CA . GLN A 1 126 ? 25.162 39.967 44.682 1.00 9.65 124 GLN A CA 1
ATOM 949 C C . GLN A 1 126 ? 24.542 41.231 45.279 1.00 10.47 124 GLN A C 1
ATOM 950 O O . GLN A 1 126 ? 23.909 41.179 46.337 1.00 11.58 124 GLN A O 1
ATOM 956 N N . ALA A 1 127 ? 24.736 42.365 44.610 1.00 10.25 125 ALA A N 1
ATOM 957 C CA . ALA A 1 127 ? 24.207 43.632 45.108 1.00 10.24 125 ALA A CA 1
ATOM 958 C C . ALA A 1 127 ? 22.684 43.609 45.128 1.00 9.61 125 ALA A C 1
ATOM 959 O O . ALA A 1 127 ? 22.058 44.089 46.075 1.00 10.81 125 ALA A O 1
ATOM 961 N N . TYR A 1 128 ? 22.092 43.047 44.079 1.00 10.14 126 TYR A N 1
ATOM 962 C CA . TYR A 1 128 ? 20.642 42.959 43.985 1.00 11.23 126 TYR A CA 1
ATOM 963 C C . TYR A 1 128 ? 20.097 42.102 45.124 1.00 12.39 126 TYR A C 1
ATOM 964 O O . TYR A 1 128 ? 19.129 42.478 45.783 1.00 13.08 126 TYR A O 1
ATOM 973 N N . ARG A 1 129 ? 20.724 40.952 45.358 1.00 12.00 127 ARG A N 1
ATOM 974 C CA . ARG A 1 129 ? 20.272 40.049 46.406 1.00 10.68 127 ARG A CA 1
ATOM 975 C C . ARG A 1 129 ? 20.492 40.608 47.808 1.00 12.61 127 ARG A C 1
ATOM 976 O O . ARG A 1 129 ? 19.738 40.289 48.729 1.00 12.93 127 ARG A O 1
ATOM 984 N N . ALA A 1 130 ? 21.509 41.448 47.970 1.00 11.74 128 ALA A N 1
ATOM 985 C CA . ALA A 1 130 ? 21.804 42.039 49.277 1.00 11.80 128 ALA A CA 1
ATOM 986 C C . ALA A 1 130 ? 20.798 43.114 49.676 1.00 11.98 128 ALA A C 1
ATOM 987 O O . ALA A 1 130 ? 20.684 43.460 50.855 1.00 13.79 128 ALA A O 1
ATOM 989 N N . GLY A 1 131 ? 20.079 43.651 48.697 1.00 12.13 129 GLY A N 1
ATOM 990 C CA . GLY A 1 131 ? 19.086 44.674 48.988 1.00 12.49 129 GLY A CA 1
ATOM 991 C C . GLY A 1 131 ? 19.616 46.086 49.178 1.00 12.57 129 GLY A C 1
ATOM 992 O O . GLY A 1 131 ? 18.866 46.979 49.591 1.00 13.36 129 GLY A O 1
ATOM 993 N N . VAL A 1 132 ? 20.895 46.304 48.880 1.00 13.24 130 VAL A N 1
ATOM 994 C CA . VAL A 1 132 ? 21.485 47.631 49.027 1.00 13.40 130 VAL A CA 1
ATOM 995 C C . VAL A 1 132 ? 20.839 48.619 48.059 1.00 14.12 130 VAL A C 1
ATOM 996 O O . VAL A 1 132 ? 20.264 48.221 47.047 1.00 14.78 130 VAL A O 1
ATOM 1000 N N . SER A 1 133 ? 20.941 49.906 48.379 1.00 14.69 131 SER A N 1
ATOM 1001 C CA . SER A 1 133 ? 20.329 50.956 47.571 1.00 15.74 131 SER A CA 1
ATOM 1002 C C . SER A 1 133 ? 21.153 51.418 46.381 1.00 16.27 131 SER A C 1
ATOM 1003 O O . SER A 1 133 ? 20.657 52.135 45.516 1.00 16.30 131 SER A O 1
ATOM 1006 N N . GLU A 1 134 ? 22.413 51.020 46.332 1.00 16.09 132 GLU A N 1
ATOM 1007 C CA . GLU A 1 134 ? 23.240 51.418 45.209 1.00 16.42 132 GLU A CA 1
ATOM 1008 C C . GLU A 1 134 ? 24.429 50.503 45.057 1.00 14.96 132 GLU A C 1
ATOM 1009 O O . GLU A 1 134 ? 24.804 49.785 45.978 1.00 15.28 132 GLU A O 1
ATOM 1015 N N . THR A 1 135 ? 25.008 50.529 43.868 1.00 13.77 133 THR A N 1
ATOM 1016 C CA . THR A 1 135 ? 26.185 49.737 43.581 1.00 13.83 133 THR A CA 1
ATOM 1017 C C . THR A 1 135 ? 26.964 50.555 42.561 1.00 14.93 133 THR A C 1
ATOM 1018 O O . THR A 1 135 ? 26.855 51.779 42.545 1.00 15.55 133 THR A O 1
ATOM 1022 N N . GLY A 1 136 ? 27.750 49.910 41.714 1.00 14.81 134 GLY A N 1
ATOM 1023 C CA . GLY A 1 136 ? 28.494 50.689 40.746 1.00 13.74 134 GLY A CA 1
ATOM 1024 C C . GLY A 1 136 ? 29.363 49.854 39.837 1.00 12.42 134 GLY A C 1
ATOM 1025 O O . GLY A 1 136 ? 29.225 48.639 39.775 1.00 13.05 134 GLY A O 1
ATOM 1026 N N . VAL A 1 137 ? 30.255 50.531 39.125 1.00 11.91 135 VAL A N 1
ATOM 1027 C CA . VAL A 1 137 ? 31.176 49.885 38.199 1.00 10.88 135 VAL A CA 1
ATOM 1028 C C . VAL A 1 137 ? 32.583 50.352 38.558 1.00 10.15 135 VAL A C 1
ATOM 1029 O O . VAL A 1 137 ? 32.808 51.541 38.808 1.00 10.33 135 VAL A O 1
ATOM 1033 N N . THR A 1 138 ? 33.526 49.417 38.593 1.00 10.08 136 THR A N 1
ATOM 1034 C CA . THR A 1 138 ? 34.906 49.742 38.936 1.00 10.30 136 THR A CA 1
ATOM 1035 C C . THR A 1 138 ? 35.919 49.227 37.917 1.00 10.92 136 THR A C 1
ATOM 1036 O O . THR A 1 138 ? 35.824 48.086 37.464 1.00 10.99 136 THR A O 1
ATOM 1040 N N . VAL A 1 139 ? 36.873 50.074 37.540 1.00 10.57 137 VAL A N 1
ATOM 1041 C CA . VAL A 1 139 ? 37.950 49.624 36.663 1.00 10.09 137 VAL A CA 1
ATOM 1042 C C . VAL A 1 139 ? 39.118 49.602 37.644 1.00 10.35 137 VAL 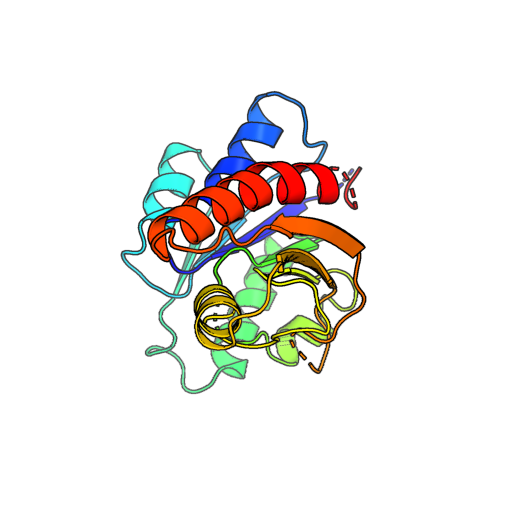A C 1
ATOM 1043 O O . VAL A 1 139 ? 39.359 50.582 38.351 1.00 11.96 137 VAL A O 1
ATOM 1047 N N . HIS A 1 140 ? 39.826 48.483 37.714 1.00 7.66 138 HIS A N 1
ATOM 1048 C CA . HIS A 1 140 ? 40.933 48.365 38.653 1.00 10.22 138 HIS A CA 1
ATOM 1049 C C . HIS A 1 140 ? 42.117 47.587 38.094 1.00 12.08 138 HIS A C 1
ATOM 1050 O O . HIS A 1 140 ? 42.009 46.906 37.077 1.00 12.33 138 HIS A O 1
ATOM 1057 N N . TYR A 1 141 ? 43.252 47.709 38.769 1.00 11.90 139 TYR A N 1
ATOM 1058 C CA . TYR A 1 141 ? 44.447 46.978 38.376 1.00 13.61 139 TYR A CA 1
ATOM 1059 C C . TYR A 1 141 ? 44.272 45.559 38.875 1.00 14.80 139 TYR A C 1
ATOM 1060 O O . TYR A 1 141 ? 43.656 45.332 39.916 1.00 15.15 139 TYR A O 1
ATOM 1069 N N . VAL A 1 142 ? 44.796 44.600 38.127 1.00 13.58 140 VAL A N 1
ATOM 1070 C CA . VAL A 1 142 ? 44.708 43.209 38.530 1.00 17.44 140 VAL A CA 1
ATOM 1071 C C . VAL A 1 142 ? 46.015 42.824 39.209 1.00 21.06 140 VAL A C 1
ATOM 1072 O O . VAL A 1 142 ? 47.097 43.107 38.690 1.00 20.59 140 VAL A O 1
ATOM 1076 N N . ASP A 1 143 ? 45.902 42.190 40.374 1.00 25.84 141 ASP A N 1
ATOM 1077 C CA . ASP A 1 143 ? 47.061 41.749 41.144 1.00 31.88 141 ASP A CA 1
ATOM 1078 C C . ASP A 1 143 ? 46.824 40.328 41.656 1.00 33.27 141 ASP A C 1
ATOM 1079 O O . ASP A 1 143 ? 45.896 39.649 41.217 1.00 33.83 141 ASP A O 1
ATOM 1084 N N A GLU A 1 144 ? 47.661 39.884 42.589 0.50 35.14 142 GLU A N 1
ATOM 1085 N N B GLU A 1 144 ? 47.673 39.894 42.583 0.50 36.13 142 GLU A N 1
ATOM 1086 C CA A GLU A 1 144 ? 47.551 38.538 43.149 0.50 35.76 142 GLU A CA 1
ATOM 1087 C CA B GLU A 1 144 ? 47.570 38.563 43.171 0.50 37.91 142 GLU A CA 1
ATOM 1088 C C A GLU A 1 144 ? 46.143 38.171 43.619 0.50 35.63 142 GLU A C 1
ATOM 1089 C C B GLU A 1 144 ? 47.855 38.618 44.667 0.50 38.66 142 GLU A C 1
ATOM 1090 O O A GLU A 1 144 ? 45.671 37.058 43.379 0.50 34.86 142 GLU A O 1
ATOM 1091 O O B GLU A 1 144 ? 48.812 39.257 45.103 0.50 38.29 142 GLU A O 1
ATOM 1102 N N A GLY A 1 145 ? 45.477 39.105 44.291 0.50 35.53 143 GLY A N 1
ATOM 1103 N N B GLY A 1 145 ? 47.018 37.943 45.448 0.50 39.77 143 GLY A N 1
ATOM 1104 C CA A GLY A 1 145 ? 44.139 38.842 44.792 0.50 35.10 143 GLY A CA 1
ATOM 1105 C CA B GLY A 1 145 ? 47.198 37.929 46.887 0.50 40.90 143 GLY A CA 1
ATOM 1106 C C A GLY A 1 145 ? 43.051 38.852 43.735 0.50 34.87 143 GLY A C 1
ATOM 1107 C C B GLY A 1 145 ? 45.961 37.437 47.610 0.50 41.50 143 GLY A C 1
ATOM 1108 O O A GLY A 1 145 ? 43.294 39.186 42.576 0.50 34.99 143 GLY A O 1
ATOM 1109 O O B GLY A 1 145 ? 45.930 36.311 48.106 0.50 42.46 143 GLY A O 1
ATOM 1126 N N A ASP A 1 147 ? 39.913 40.547 42.321 0.50 29.18 145 ASP A N 1
ATOM 1127 N N B ASP A 1 147 ? 42.719 40.109 47.984 0.50 38.31 145 ASP A N 1
ATOM 1128 C CA A ASP A 1 147 ? 39.195 41.818 42.318 0.50 25.58 145 ASP A CA 1
ATOM 1129 C CA B ASP A 1 147 ? 41.693 41.062 47.573 0.50 34.98 145 ASP A CA 1
ATOM 1130 C C A ASP A 1 147 ? 39.721 42.697 43.441 0.50 24.48 145 ASP A C 1
ATOM 1131 C C B ASP A 1 147 ? 41.940 41.556 46.153 0.50 32.72 145 ASP A C 1
ATOM 1132 O O A ASP A 1 147 ? 39.003 43.549 43.968 0.50 22.67 145 ASP A O 1
ATOM 1133 O O B ASP A 1 147 ? 42.787 41.019 45.439 0.50 32.48 145 ASP A O 1
ATOM 1142 N N A THR A 1 148 ? 40.984 42.491 43.801 0.50 22.69 146 THR A N 1
ATOM 1143 N N B THR A 1 148 ? 41.199 42.581 45.742 0.50 29.35 146 THR A N 1
ATOM 1144 C CA A THR A 1 148 ? 41.589 43.254 44.878 0.50 21.66 146 THR A CA 1
ATOM 1145 C CA B THR A 1 148 ? 41.355 43.120 44.400 0.50 25.77 146 THR A CA 1
ATOM 1146 C C A THR A 1 148 ? 42.623 44.291 44.454 0.50 21.65 146 THR A C 1
ATOM 1147 C C B THR A 1 148 ? 42.315 44.303 44.298 0.50 24.12 146 THR A C 1
ATOM 1148 O O A THR A 1 148 ? 43.055 45.085 45.291 0.50 22.42 146 THR A O 1
ATOM 1149 O O B THR A 1 148 ? 42.391 45.159 45.180 0.50 23.55 146 THR A O 1
ATOM 1156 N N . GLY A 1 149 ? 43.039 44.306 43.187 1.00 21.94 147 GLY A N 1
ATOM 1157 C CA . GLY A 1 149 ? 44.020 45.319 42.828 1.00 20.44 147 GLY A CA 1
ATOM 1158 C C . GLY A 1 149 ? 43.500 46.739 42.967 1.00 17.88 147 GLY A C 1
ATOM 1159 O O . GLY A 1 149 ? 42.291 46.950 42.970 1.00 17.19 147 GLY A O 1
ATOM 1160 N N . PRO A 1 150 ? 44.392 47.739 43.055 1.00 18.17 148 PRO A N 1
ATOM 1161 C CA . PRO A 1 150 ? 44.021 49.150 43.202 1.00 17.36 148 PRO A CA 1
ATOM 1162 C C . PRO A 1 150 ? 42.959 49.691 42.250 1.00 17.02 148 PRO A C 1
ATOM 1163 O O . PRO A 1 150 ? 43.008 49.461 41.043 1.00 15.96 148 PRO A O 1
ATOM 1167 N N . VAL A 1 151 ? 42.003 50.420 42.814 1.00 14.82 149 VAL A N 1
ATOM 1168 C CA . VAL A 1 151 ? 40.933 51.033 42.043 1.00 14.08 149 VAL A CA 1
ATOM 1169 C C . VAL A 1 151 ? 41.505 52.157 41.184 1.00 13.58 149 VAL A C 1
ATOM 1170 O O . VAL A 1 151 ? 42.315 52.953 41.651 1.00 13.62 149 VAL A O 1
ATOM 1174 N N . ILE A 1 152 ? 41.079 52.208 39.927 1.00 11.48 150 ILE A N 1
ATOM 1175 C CA . ILE A 1 152 ? 41.527 53.239 38.999 1.00 11.30 150 ILE A CA 1
ATOM 1176 C C . ILE A 1 152 ? 40.428 54.278 38.812 1.00 12.73 150 ILE A C 1
ATOM 1177 O O . ILE A 1 152 ? 40.685 55.482 38.807 1.00 12.29 150 ILE A O 1
ATOM 1182 N N . ALA A 1 153 ? 39.199 53.802 38.650 1.00 12.20 151 ALA A N 1
ATOM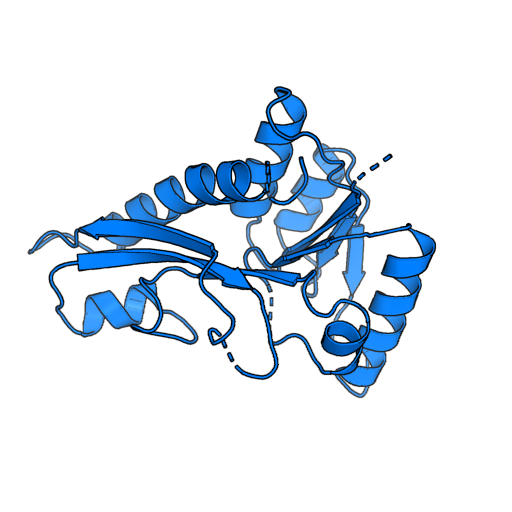 1183 C CA . ALA A 1 153 ? 38.059 54.686 38.462 1.00 11.90 151 ALA A CA 1
ATOM 1184 C C . ALA A 1 153 ? 36.767 53.964 38.813 1.00 12.91 151 ALA A C 1
ATOM 1185 O O . ALA A 1 153 ? 36.676 52.740 38.698 1.00 12.16 151 ALA A O 1
ATOM 1187 N N . GLN A 1 154 ? 35.771 54.730 39.247 1.00 12.73 152 GLN A N 1
ATOM 1188 C CA . GLN A 1 154 ? 34.478 54.171 39.621 1.00 15.63 152 GLN A CA 1
ATOM 1189 C C . GLN A 1 154 ? 33.315 55.087 39.264 1.00 16.40 152 GLN A C 1
ATOM 1190 O O . GLN A 1 154 ? 33.470 56.305 39.176 1.00 17.38 152 GLN A O 1
ATOM 1196 N N . ARG A 1 155 ? 32.149 54.482 39.065 1.00 15.87 153 ARG A N 1
ATOM 1197 C CA . ARG A 1 155 ? 30.918 55.203 38.744 1.00 15.84 153 ARG A CA 1
ATOM 1198 C C . ARG A 1 155 ? 29.825 54.586 39.615 1.00 17.17 153 ARG A C 1
ATOM 1199 O O . ARG A 1 155 ? 29.647 53.367 39.618 1.00 15.35 153 ARG A O 1
ATOM 1207 N N . VAL A 1 156 ? 29.107 55.421 40.360 1.00 16.33 154 VAL A N 1
ATOM 1208 C CA . VAL A 1 156 ? 28.033 54.930 41.219 1.00 18.42 154 VAL A CA 1
ATOM 1209 C C . VAL A 1 156 ? 26.781 54.682 40.392 1.00 18.19 154 VAL A C 1
ATOM 1210 O O . VAL A 1 156 ? 26.460 55.452 39.487 1.00 20.54 154 VAL A O 1
ATOM 1214 N N . VAL A 1 157 ? 26.080 53.597 40.706 1.00 17.06 155 VAL A N 1
ATOM 1215 C CA . VAL A 1 157 ? 24.863 53.229 40.000 1.00 17.60 155 VAL A CA 1
ATOM 1216 C C . VAL A 1 157 ? 23.777 52.934 41.028 1.00 18.52 155 VAL A C 1
ATOM 1217 O O . VAL A 1 157 ? 23.920 52.041 41.858 1.00 18.52 155 VAL A O 1
ATOM 1221 N N . PRO A 1 158 ? 22.676 53.688 40.991 1.00 19.02 156 PRO A N 1
ATOM 1222 C CA . PRO A 1 158 ? 21.616 53.427 41.965 1.00 18.63 156 PRO A CA 1
ATOM 1223 C C . PRO A 1 158 ? 20.814 52.176 41.645 1.00 18.74 156 PRO A C 1
ATOM 1224 O O . PRO A 1 158 ? 20.709 51.767 40.491 1.00 18.92 156 PRO A O 1
ATOM 1228 N N . ILE A 1 159 ? 20.267 51.559 42.686 1.00 18.01 157 ILE A N 1
ATOM 1229 C CA . ILE A 1 159 ? 19.424 50.389 42.518 1.00 18.96 157 ILE A CA 1
ATOM 1230 C C . ILE A 1 159 ? 18.054 50.897 42.948 1.00 19.35 157 ILE A C 1
ATOM 1231 O O . ILE A 1 159 ? 17.843 51.217 44.118 1.00 19.32 157 ILE A O 1
ATOM 1236 N N . VAL A 1 160 ? 17.142 50.997 41.987 1.00 22.73 158 VAL A N 1
ATOM 1237 C CA . VAL A 1 160 ? 15.798 51.505 42.239 1.00 25.50 158 VAL A CA 1
ATOM 1238 C C . VAL A 1 160 ? 14.867 50.475 42.866 1.00 26.62 158 VAL A C 1
ATOM 1239 O O . VAL A 1 160 ? 14.655 49.396 42.316 1.00 24.94 158 VAL A O 1
ATOM 1243 N N . PRO A 1 161 ? 14.293 50.805 44.032 1.00 28.18 159 PRO A N 1
ATOM 1244 C CA . PRO A 1 161 ? 13.379 49.897 44.729 1.00 29.28 159 PRO A CA 1
ATOM 1245 C C . PRO A 1 161 ? 12.221 49.459 43.838 1.00 29.21 159 PRO A C 1
ATOM 1246 O O . PRO A 1 161 ? 11.586 50.284 43.180 1.00 30.21 159 PRO A O 1
ATOM 1250 N N . GLY A 1 162 ? 11.960 48.156 43.811 1.00 29.19 160 GLY A N 1
ATOM 1251 C CA . GLY A 1 162 ? 10.865 47.637 43.012 1.00 29.38 160 GLY A CA 1
ATOM 1252 C C . GLY A 1 162 ? 11.201 47.214 41.594 1.00 28.79 160 GLY A C 1
ATOM 1253 O O . GLY A 1 162 ? 10.525 46.352 41.034 1.00 29.57 160 GLY A O 1
ATOM 1254 N N . GLU A 1 163 ? 12.233 47.807 41.003 1.00 28.26 161 GLU A N 1
ATOM 1255 C CA . GLU A 1 163 ? 12.609 47.460 39.636 1.00 26.68 161 GLU A CA 1
ATOM 1256 C C . GLU A 1 163 ? 13.249 46.081 39.547 1.00 25.02 161 GLU A C 1
ATOM 1257 O O . GLU A 1 163 ? 13.959 45.658 40.457 1.00 25.25 161 GLU A O 1
ATOM 1263 N N . PRO A 1 164 ? 13.007 45.363 38.440 1.00 23.84 162 PRO A N 1
ATOM 1264 C CA . PRO A 1 164 ? 13.582 44.028 38.257 1.00 22.54 162 PRO A CA 1
ATOM 1265 C C . PRO A 1 164 ? 15.092 44.127 38.083 1.00 21.95 162 PRO A C 1
ATOM 1266 O O . PRO A 1 164 ? 15.618 45.194 37.768 1.00 21.23 162 PRO A O 1
ATOM 1270 N N . ILE A 1 165 ? 15.787 43.015 38.280 1.00 19.10 163 ILE A N 1
ATOM 1271 C CA . ILE A 1 165 ? 17.235 43.020 38.152 1.00 18.40 163 ILE A CA 1
ATOM 1272 C C . ILE A 1 165 ? 17.671 43.415 36.739 1.00 20.08 163 ILE A C 1
ATOM 1273 O O . ILE A 1 165 ? 18.759 43.965 36.552 1.00 20.94 163 ILE A O 1
ATOM 1278 N N . GLU A 1 166 ? 16.819 43.148 35.751 1.00 21.67 164 GLU A N 1
ATOM 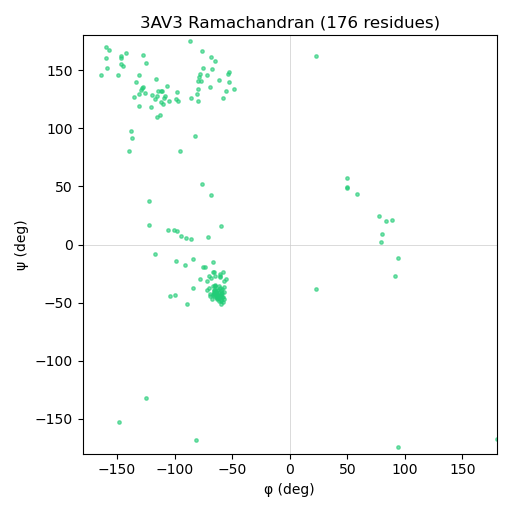1279 C CA . GLU A 1 166 ? 17.125 43.492 34.361 1.00 23.37 164 GLU A CA 1
ATOM 1280 C C . GLU A 1 166 ? 17.409 44.982 34.218 1.00 22.91 164 GLU A C 1
ATOM 1281 O O . GLU A 1 166 ? 18.264 45.389 33.430 1.00 23.64 164 GLU A O 1
ATOM 1287 N N . ALA A 1 167 ? 16.677 45.793 34.974 1.00 22.32 165 ALA A N 1
ATOM 1288 C CA . ALA A 1 167 ? 16.841 47.241 34.925 1.00 21.43 165 ALA A CA 1
ATOM 1289 C C . ALA A 1 167 ? 18.237 47.640 35.379 1.00 20.82 165 ALA A C 1
ATOM 1290 O O . ALA A 1 167 ? 18.882 48.487 34.761 1.00 21.72 165 ALA A O 1
ATOM 1292 N N . LEU A 1 168 ? 18.697 47.024 36.464 1.00 19.06 166 LEU A N 1
ATOM 1293 C CA . LEU A 1 168 ? 20.018 47.309 37.009 1.00 17.98 166 LEU A CA 1
ATOM 1294 C C . LEU A 1 168 ? 21.124 46.859 36.060 1.00 18.20 166 LEU A C 1
ATOM 1295 O O . LEU A 1 168 ? 22.106 47.578 35.847 1.00 18.71 166 LEU A O 1
ATOM 1300 N N . GLU A 1 169 ? 20.966 45.670 35.488 1.00 18.18 167 GLU A N 1
ATOM 1301 C CA . GLU A 1 169 ? 21.964 45.134 34.568 1.00 20.26 167 GLU A CA 1
ATOM 1302 C C . GLU A 1 169 ? 22.171 46.046 33.359 1.00 22.20 167 GLU A C 1
ATOM 1303 O O . GLU A 1 169 ? 23.305 46.369 33.001 1.00 20.94 167 GLU A O 1
ATOM 1309 N N . GLU A 1 170 ? 21.076 46.460 32.732 1.00 23.40 168 GLU A N 1
ATOM 1310 C CA . GLU A 1 170 ? 21.166 47.335 31.569 1.00 24.76 168 GLU A CA 1
ATOM 1311 C C . GLU A 1 170 ? 21.863 48.642 31.935 1.00 23.70 168 GLU A C 1
ATOM 1312 O O . GLU A 1 170 ? 22.686 49.156 31.176 1.00 23.12 168 GLU A O 1
ATOM 1318 N N . ARG A 1 171 ? 21.528 49.176 33.103 1.00 21.76 169 ARG A N 1
ATOM 1319 C CA . ARG A 1 171 ? 22.121 50.422 33.575 1.00 21.45 169 ARG A CA 1
ATOM 1320 C C . ARG A 1 171 ? 23.622 50.242 33.784 1.00 20.96 169 ARG A C 1
ATOM 1321 O O . ARG A 1 171 ? 24.426 51.072 33.355 1.00 19.75 169 ARG A O 1
ATOM 1329 N N . ILE A 1 172 ? 23.997 49.147 34.436 1.00 18.64 170 ILE A N 1
ATOM 1330 C CA . ILE A 1 172 ? 25.405 48.869 34.694 1.00 17.24 170 ILE A CA 1
ATOM 1331 C C . ILE A 1 172 ? 26.194 48.676 33.401 1.00 16.63 170 ILE A C 1
ATOM 1332 O O . ILE A 1 172 ? 27.300 49.195 33.267 1.00 16.75 170 ILE A O 1
ATOM 1337 N N . HIS A 1 173 ? 25.627 47.939 32.450 1.00 16.88 171 HIS A N 1
ATOM 1338 C CA . HIS A 1 173 ? 26.309 47.706 31.182 1.00 18.00 171 HIS A CA 1
ATOM 1339 C C . HIS A 1 173 ? 26.509 49.011 30.424 1.00 19.44 171 HIS A C 1
ATOM 1340 O O . HIS A 1 173 ? 27.557 49.227 29.820 1.00 17.89 171 HIS A O 1
ATOM 1347 N N . GLN A 1 174 ? 25.507 49.883 30.467 1.00 18.99 172 GLN A N 1
ATOM 1348 C CA . GLN A 1 174 ? 25.602 51.171 29.792 1.00 20.30 172 GLN A CA 1
ATOM 1349 C C . GLN A 1 174 ? 26.795 51.925 30.365 1.00 17.79 172 GLN A C 1
ATOM 1350 O O . GLN A 1 174 ? 27.599 52.497 29.625 1.00 17.08 172 GLN A O 1
ATOM 1356 N N . VAL A 1 175 ? 26.906 51.913 31.690 1.00 15.06 173 VAL A N 1
ATOM 1357 C CA . VAL A 1 175 ? 28.001 52.593 32.372 1.00 14.04 173 VAL A CA 1
ATOM 1358 C C . VAL A 1 175 ? 29.351 51.980 32.005 1.00 14.39 173 VAL A C 1
ATOM 1359 O O . VAL A 1 175 ? 30.319 52.700 31.766 1.00 14.73 173 VAL A O 1
ATOM 1363 N N . GLU A 1 176 ? 29.415 50.652 31.964 1.00 12.62 174 GLU A N 1
ATOM 1364 C CA . GLU A 1 176 ? 30.663 49.978 31.617 1.00 12.59 174 GLU A CA 1
ATOM 1365 C C . GLU A 1 176 ? 31.148 50.387 30.231 1.00 13.57 174 GLU A C 1
ATOM 1366 O O . GLU A 1 176 ? 32.342 50.602 30.023 1.00 12.57 174 GLU A O 1
ATOM 1372 N N . HIS A 1 177 ? 30.221 50.488 29.283 1.00 13.56 175 HIS A N 1
ATOM 1373 C CA . HIS A 1 177 ? 30.588 50.841 27.915 1.00 14.64 175 HIS A CA 1
ATOM 1374 C C . HIS A 1 177 ? 31.120 52.261 27.790 1.00 15.43 175 HIS A C 1
ATOM 1375 O O . HIS A 1 177 ? 31.854 52.573 26.855 1.00 14.23 175 HIS A O 1
ATOM 1382 N N . GLU A 1 178 ? 30.750 53.116 28.736 1.00 14.12 176 GLU A N 1
ATOM 1383 C CA . GLU A 1 178 ? 31.213 54.496 28.736 1.00 15.67 176 GLU A CA 1
ATOM 1384 C C . GLU A 1 178 ? 32.526 54.606 29.509 1.00 13.98 176 GLU A C 1
ATOM 1385 O O . GLU A 1 178 ? 33.524 55.140 29.014 1.00 14.45 176 GLU A O 1
ATOM 1391 N N . LEU A 1 179 ? 32.520 54.067 30.722 1.00 14.15 177 LEU A N 1
ATOM 1392 C CA . LEU A 1 179 ? 33.674 54.129 31.608 1.00 12.10 177 LEU A CA 1
ATOM 1393 C C . LEU A 1 179 ? 34.961 53.434 31.172 1.00 12.41 177 LEU A C 1
ATOM 1394 O O . LEU A 1 179 ? 36.039 54.003 31.314 1.00 13.22 177 LEU A O 1
ATOM 1399 N N . TYR A 1 180 ? 34.866 52.212 30.659 1.00 12.50 178 TYR A N 1
ATOM 1400 C CA . TYR A 1 180 ? 36.077 51.495 30.273 1.00 10.30 178 TYR A CA 1
ATOM 1401 C C . TYR A 1 180 ? 36.878 52.231 29.207 1.00 10.68 178 TYR A C 1
ATOM 1402 O O . TYR A 1 180 ? 38.076 52.435 29.368 1.00 10.44 178 TYR A O 1
ATOM 1411 N N . PRO A 1 181 ? 36.232 52.638 28.101 1.00 10.28 179 PRO A N 1
ATOM 1412 C CA . PRO A 1 181 ? 36.993 53.350 27.066 1.00 12.14 179 PRO A CA 1
ATOM 1413 C C . PRO A 1 181 ? 37.599 54.655 27.578 1.00 13.42 179 PRO A C 1
ATOM 1414 O O . PRO A 1 181 ? 38.694 55.044 27.174 1.00 13.36 179 PRO A O 1
ATOM 1418 N N . THR A 1 182 ? 36.876 55.335 28.461 1.00 12.04 180 THR A N 1
ATOM 1419 C CA . THR A 1 182 ? 37.369 56.583 29.025 1.00 12.42 180 THR A CA 1
ATOM 1420 C C . THR A 1 182 ? 38.603 56.331 29.887 1.00 10.86 180 THR A C 1
ATOM 1421 O O . THR A 1 182 ? 39.588 57.065 29.803 1.00 12.48 180 THR A O 1
ATOM 1425 N N . VAL A 1 183 ? 38.549 55.294 30.718 1.00 11.63 181 VAL A N 1
ATOM 1426 C CA . VAL A 1 183 ? 39.681 54.958 31.572 1.00 9.69 181 VAL A CA 1
ATOM 1427 C C . VAL A 1 183 ? 40.880 54.503 30.737 1.00 10.45 181 VAL A C 1
ATOM 1428 O O . VAL A 1 183 ? 42.012 54.897 31.003 1.00 11.03 181 VAL A O 1
ATOM 1432 N N . LEU A 1 184 ? 40.635 53.683 29.721 1.00 10.63 182 LEU A N 1
ATOM 1433 C CA . LEU A 1 184 ? 41.729 53.196 28.886 1.00 11.42 182 LEU A CA 1
ATOM 1434 C C . LEU A 1 184 ? 42.392 54.340 28.124 1.00 10.43 182 LEU A C 1
ATOM 1435 O O . LEU A 1 184 ? 43.604 54.333 27.907 1.00 12.11 182 LEU A O 1
ATOM 1440 N N . ARG A 1 185 ? 41.597 55.326 27.725 1.00 12.14 183 ARG A N 1
ATOM 1441 C CA . ARG A 1 185 ? 42.131 56.473 27.003 1.00 13.78 183 ARG A CA 1
ATOM 1442 C C . ARG A 1 185 ? 43.178 57.181 27.863 1.00 14.05 183 ARG A C 1
ATOM 1443 O O . ARG A 1 185 ? 44.262 57.525 27.389 1.00 16.01 183 ARG A O 1
ATOM 1459 N N . LEU A 1 187 ? 44.728 55.887 30.639 1.00 16.30 185 LEU A N 1
ATOM 1460 C CA . LEU A 1 187 ? 45.783 54.961 31.046 1.00 17.22 185 LEU A CA 1
ATOM 1461 C C . LEU A 1 187 ? 46.824 54.730 29.957 1.00 18.45 185 LEU A C 1
ATOM 1462 O O . LEU A 1 187 ? 48.018 54.608 30.240 1.00 18.75 185 LEU A O 1
ATOM 1467 N N . LEU A 1 188 ? 46.363 54.665 28.713 1.00 18.78 186 LEU A N 1
ATOM 1468 C CA . LEU A 1 188 ? 47.242 54.395 27.580 1.00 22.16 186 LEU A CA 1
ATOM 1469 C C . LEU A 1 188 ? 47.689 55.619 26.791 1.00 25.28 186 LEU A C 1
ATOM 1470 O O . LEU A 1 188 ? 48.618 55.531 25.984 1.00 26.01 186 LEU A O 1
ATOM 1475 N N . GLY A 1 189 ? 47.030 56.751 27.014 1.00 27.24 187 GLY A N 1
ATOM 1476 C CA . GLY A 1 189 ? 47.381 57.960 26.292 1.00 31.02 187 GLY A CA 1
ATOM 1477 C C . GLY A 1 189 ? 48.815 58.401 26.502 1.00 32.27 187 GLY A C 1
ATOM 1478 O O . GLY A 1 189 ? 49.497 57.825 27.377 1.00 34.17 187 GLY A O 1
#

CATH classification: 3.40.50.170

Nearest PDB structures (foldseek):
  3auf-assembly1_A-2  TM=9.695E-01  e=1.565E-22  Symbiobacterium toebii
  4ds3-assembly1_A-2  TM=9.480E-01  e=5.346E-21  Brucella melitensis bv. 1 str. 16M
  3tqr-assembly1_A  TM=9.472E-01  e=3.080E-18  Coxiella burnetii
  1gar-assembly1_A  TM=9.134E-01  e=1.196E-16  Escherichia coli
  2gar-assembly1_A  TM=9.394E-01  e=2.467E-14  Escherichia coli

InterPro domains:
  IPR001555 Phosphoribosylglycinamide formyltransferase, active site [PS00373] (134-157)
  IPR002376 Formyl transferase, N-terminal [PF00551] (2-182)
  IPR004607 Phosphoribosylglycinamide formyltransferase [MF_01930] (3-188)
  IPR004607 Phosphoribosylglycinamide formyltransferase [TIGR00639] (2-190)
  IPR004607 Phosphoribosylglycinamide formyltransferase [cd08645] (3-185)
  IPR036477 Formyl transferase, N-terminal domain superfamily [SSF53328] (2-189)

B-factor: mean 19.52, std 9.67, range [7.66, 58.98]

Solvent-accessible surface area: 9380 Å² total